Protein AF-A0A7X8I963-F1 (afdb_monomer)

Structure (mmCIF, N/CA/C/O backbone):
data_AF-A0A7X8I963-F1
#
_entry.id   AF-A0A7X8I963-F1
#
loop_
_atom_site.group_PDB
_atom_site.id
_atom_site.type_symbol
_atom_site.label_atom_id
_atom_site.label_alt_id
_atom_site.label_comp_id
_atom_site.label_asym_id
_atom_site.label_entity_id
_atom_site.label_seq_id
_atom_site.pdbx_PDB_ins_code
_atom_site.Cartn_x
_atom_site.Cartn_y
_atom_site.Cartn_z
_atom_site.occupancy
_atom_site.B_iso_or_equiv
_atom_site.auth_seq_id
_atom_site.auth_comp_id
_atom_site.auth_asym_id
_atom_site.auth_atom_id
_atom_site.pdbx_PDB_model_num
ATOM 1 N N . MET A 1 1 ? 6.233 -13.463 -32.229 1.00 33.44 1 MET A N 1
ATOM 2 C CA . MET A 1 1 ? 4.917 -12.850 -31.944 1.00 33.44 1 MET A CA 1
ATOM 3 C C . MET A 1 1 ? 4.104 -13.832 -31.124 1.00 33.44 1 MET A C 1
ATOM 5 O O . MET A 1 1 ? 3.787 -14.900 -31.629 1.00 33.44 1 MET A O 1
ATOM 9 N N . MET A 1 2 ? 3.826 -13.522 -29.860 1.00 34.06 2 MET A N 1
ATOM 10 C CA . MET A 1 2 ? 2.987 -14.364 -29.008 1.00 34.06 2 MET A CA 1
ATOM 11 C C . MET A 1 2 ? 1.634 -13.663 -28.871 1.00 34.06 2 MET A C 1
ATOM 13 O O . MET A 1 2 ? 1.471 -12.757 -28.060 1.00 34.06 2 MET A O 1
ATOM 17 N N . ASN A 1 3 ? 0.691 -14.026 -29.743 1.00 39.16 3 ASN A N 1
ATOM 18 C CA . ASN A 1 3 ? -0.674 -13.511 -29.700 1.00 39.16 3 ASN A CA 1
ATOM 19 C C . ASN A 1 3 ? -1.404 -14.153 -28.519 1.00 39.16 3 ASN A C 1
ATOM 21 O O . ASN A 1 3 ? -1.820 -15.308 -28.588 1.00 39.16 3 ASN A O 1
ATOM 25 N N . LEU A 1 4 ? -1.561 -13.402 -27.431 1.00 39.47 4 LEU A N 1
ATOM 26 C CA . LEU A 1 4 ? -2.497 -13.760 -26.371 1.00 39.47 4 LEU A CA 1
ATOM 27 C C . LEU A 1 4 ? -3.892 -13.215 -26.731 1.00 39.47 4 LEU A C 1
ATOM 29 O O . LEU A 1 4 ? -4.013 -12.041 -27.082 1.00 39.47 4 LEU A O 1
ATOM 33 N N . PRO A 1 5 ? -4.951 -14.043 -26.671 1.00 42.84 5 PRO A N 1
ATOM 34 C CA . PRO A 1 5 ? -6.282 -13.670 -27.132 1.00 42.84 5 PRO A CA 1
ATOM 35 C C . PRO A 1 5 ? -6.957 -12.737 -26.117 1.00 42.84 5 PRO A C 1
ATOM 37 O O . PRO A 1 5 ? -7.448 -13.175 -25.073 1.00 42.84 5 PRO A O 1
ATOM 40 N N . TRP A 1 6 ? -7.007 -11.442 -26.429 1.00 42.34 6 TRP A N 1
ATOM 41 C CA . TRP A 1 6 ? -7.669 -10.411 -25.621 1.00 42.34 6 TRP A CA 1
ATOM 42 C C . TRP A 1 6 ? -9.187 -10.385 -25.851 1.00 42.34 6 TRP A C 1
ATOM 44 O O . TRP A 1 6 ? -9.751 -9.393 -26.297 1.00 42.34 6 TRP A O 1
ATOM 54 N N . ASN A 1 7 ? -9.868 -11.482 -25.514 1.00 43.78 7 ASN A N 1
ATOM 55 C CA . ASN A 1 7 ? -11.315 -11.463 -25.277 1.00 43.78 7 ASN A CA 1
ATOM 56 C C . ASN A 1 7 ? -11.690 -12.318 -24.059 1.00 43.78 7 ASN A C 1
ATOM 58 O O . ASN A 1 7 ? -12.454 -13.280 -24.138 1.00 43.78 7 ASN A O 1
ATOM 62 N N . LYS A 1 8 ? -11.107 -11.994 -22.904 1.00 43.16 8 LYS A N 1
ATOM 63 C CA . LYS A 1 8 ? -11.561 -12.512 -21.612 1.00 43.16 8 LYS A CA 1
ATOM 64 C C . LYS A 1 8 ? -11.789 -11.318 -20.694 1.00 43.16 8 LYS A C 1
ATOM 66 O O . LYS A 1 8 ? -10.885 -10.504 -20.529 1.00 43.16 8 LYS A O 1
ATOM 71 N N . LYS A 1 9 ? -13.010 -11.221 -20.146 1.00 47.44 9 LYS A N 1
ATOM 72 C CA . LYS A 1 9 ? -13.413 -10.302 -19.063 1.00 47.44 9 LYS A CA 1
ATOM 73 C C . LYS A 1 9 ? -12.225 -10.043 -18.137 1.00 47.44 9 LYS A C 1
ATOM 75 O O . LYS A 1 9 ? -11.584 -11.026 -17.758 1.00 47.44 9 LYS A O 1
ATOM 80 N N . GLU A 1 10 ? -11.969 -8.775 -17.786 1.00 43.50 10 GLU A N 1
ATOM 81 C CA . GLU A 1 10 ? -10.896 -8.386 -16.858 1.00 43.50 10 GLU A CA 1
ATOM 82 C C . GLU A 1 10 ? -10.760 -9.448 -15.764 1.00 43.50 10 GLU A C 1
ATOM 84 O O . GLU A 1 10 ? -11.763 -9.746 -15.096 1.00 43.50 10 GLU A O 1
ATOM 89 N N . PRO A 1 11 ? -9.583 -10.080 -15.600 1.00 48.53 11 PRO A N 1
ATOM 90 C CA . PRO A 1 11 ? -9.421 -11.084 -14.572 1.00 48.53 11 PRO A CA 1
ATOM 91 C C . PRO A 1 11 ? -9.719 -10.396 -13.244 1.00 48.53 11 PRO A C 1
ATOM 93 O O . PRO A 1 11 ? -8.949 -9.561 -12.770 1.00 48.53 11 PRO A O 1
ATOM 96 N N . LYS A 1 12 ? -10.883 -10.703 -12.655 1.00 51.69 12 LYS A N 1
ATOM 97 C CA . LYS A 1 12 ? -11.233 -10.238 -11.316 1.00 51.69 12 LYS A CA 1
ATOM 98 C C . LYS A 1 12 ? -10.138 -10.771 -10.410 1.00 51.69 12 LYS A C 1
ATOM 100 O O . LYS A 1 12 ? -10.163 -11.953 -10.078 1.00 51.69 12 LYS A O 1
ATOM 105 N N . LEU A 1 13 ? -9.185 -9.913 -10.035 1.00 56.62 13 LEU A N 1
ATOM 106 C CA . LEU A 1 13 ? -8.159 -10.226 -9.046 1.00 56.62 13 LEU A CA 1
ATOM 107 C C . LEU A 1 13 ? -8.902 -10.804 -7.839 1.00 56.62 13 LEU A C 1
ATOM 109 O O . LEU A 1 13 ? -9.675 -10.092 -7.192 1.00 56.62 13 LEU A O 1
ATOM 113 N N . LYS A 1 14 ? -8.836 -12.115 -7.613 1.00 60.97 14 LYS A N 1
ATOM 114 C CA . LYS A 1 14 ? -9.657 -12.725 -6.567 1.00 60.97 14 LYS A CA 1
ATOM 115 C C . LYS A 1 14 ? -9.075 -12.259 -5.244 1.00 60.97 14 LYS A C 1
ATOM 117 O O . LYS A 1 14 ? -7.923 -12.556 -4.949 1.00 60.97 14 LYS A O 1
ATOM 122 N N . LEU A 1 15 ? -9.857 -11.504 -4.468 1.00 56.59 15 LEU A N 1
ATOM 123 C CA . LEU A 1 15 ? -9.431 -11.003 -3.155 1.00 56.59 15 LEU A CA 1
ATOM 124 C C . LEU A 1 15 ? -8.971 -12.173 -2.258 1.00 56.59 15 LEU A C 1
ATOM 126 O O . LEU A 1 15 ? -8.061 -12.029 -1.459 1.00 56.59 15 LEU A O 1
ATOM 130 N N . GLU A 1 16 ? -9.545 -13.357 -2.478 1.00 57.62 16 GLU A N 1
ATOM 131 C CA . GLU A 1 16 ? -9.191 -14.637 -1.854 1.00 57.62 16 GLU A CA 1
ATOM 132 C C . GLU A 1 16 ? -7.741 -15.085 -2.093 1.00 57.62 16 GLU A C 1
ATOM 134 O O . GLU A 1 16 ? -7.147 -15.699 -1.212 1.00 57.62 16 GLU A O 1
ATOM 139 N N . LEU A 1 17 ? -7.150 -14.778 -3.254 1.00 56.69 17 LEU A N 1
ATOM 140 C CA . LEU A 1 17 ? -5.741 -15.094 -3.522 1.00 56.69 17 LEU A CA 1
ATOM 141 C C . LEU A 1 17 ? -4.817 -14.182 -2.709 1.00 56.69 17 LEU A C 1
ATOM 143 O O . LEU A 1 17 ? -3.772 -14.626 -2.247 1.00 56.69 17 LEU A O 1
ATOM 147 N N . LEU A 1 18 ? -5.253 -12.941 -2.474 1.00 55.56 18 LEU A N 1
ATOM 148 C CA . LEU A 1 18 ? -4.535 -11.959 -1.665 1.00 55.56 18 LEU A CA 1
ATOM 149 C C . LEU A 1 18 ? -4.613 -12.276 -0.166 1.00 55.56 18 LEU A C 1
ATOM 151 O O . LEU A 1 18 ? -3.679 -11.956 0.555 1.00 55.56 18 LEU A O 1
ATOM 155 N N . LYS A 1 19 ? -5.677 -12.950 0.299 1.00 54.41 19 LYS A N 1
ATOM 156 C CA . LYS A 1 19 ? -5.812 -13.402 1.698 1.00 54.41 19 LYS A CA 1
ATOM 157 C C . LYS A 1 19 ? -4.821 -14.504 2.090 1.00 54.41 19 LYS A C 1
ATOM 159 O O . LYS A 1 19 ? -4.555 -14.682 3.271 1.00 54.41 19 LYS A O 1
ATOM 164 N N . LYS A 1 20 ? -4.308 -15.272 1.119 1.00 54.75 20 LYS A N 1
ATOM 165 C CA . LYS A 1 20 ? -3.312 -16.334 1.364 1.00 54.75 20 LYS A CA 1
ATOM 166 C C . LYS A 1 20 ? -1.885 -15.797 1.449 1.00 54.75 20 LYS A C 1
ATOM 168 O O . LYS A 1 20 ? -1.044 -16.397 2.107 1.00 54.75 20 LYS A O 1
ATOM 173 N N . SER A 1 21 ? -1.614 -14.681 0.782 1.00 58.38 21 SER A N 1
ATOM 174 C CA . SER A 1 21 ? -0.387 -13.914 0.963 1.00 58.38 21 SER A CA 1
ATOM 175 C C . SER A 1 21 ? -0.514 -13.080 2.234 1.00 58.38 21 SER A C 1
ATOM 177 O O . SER A 1 21 ? -1.524 -12.414 2.430 1.00 58.38 21 SER A O 1
ATOM 179 N N . ASN A 1 22 ? 0.491 -13.106 3.101 1.00 69.38 22 ASN A N 1
ATOM 180 C CA . ASN A 1 22 ? 0.536 -12.292 4.314 1.00 69.38 22 ASN A CA 1
ATOM 181 C C . ASN A 1 22 ? 0.772 -10.811 3.942 1.00 69.38 22 ASN A C 1
ATOM 183 O O . ASN A 1 22 ? 1.873 -10.288 4.091 1.00 69.38 22 ASN A O 1
ATOM 187 N N . VAL A 1 23 ? -0.228 -10.178 3.322 1.00 80.94 23 VAL A N 1
ATOM 188 C CA . VAL A 1 23 ? -0.120 -8.829 2.757 1.00 80.94 23 VAL A CA 1
ATOM 189 C C . VAL A 1 23 ? -0.028 -7.816 3.900 1.00 80.94 23 VAL A C 1
ATOM 191 O O . VAL A 1 23 ? -0.919 -7.796 4.756 1.00 80.94 23 VAL A O 1
ATOM 194 N N . PRO A 1 24 ? 0.991 -6.937 3.909 1.00 89.88 24 PRO A N 1
ATOM 195 C CA . PRO A 1 24 ? 1.090 -5.886 4.909 1.00 89.88 24 PRO A CA 1
ATOM 196 C C . PRO A 1 24 ? -0.050 -4.867 4.769 1.00 89.88 24 PRO A C 1
ATOM 198 O O . PRO A 1 24 ? -0.701 -4.729 3.730 1.00 89.88 24 PRO A O 1
ATOM 201 N N . ILE A 1 25 ? -0.291 -4.100 5.829 1.00 93.75 25 ILE A N 1
ATOM 202 C CA . ILE A 1 25 ? -1.164 -2.928 5.743 1.00 93.75 25 ILE A CA 1
ATOM 203 C C . ILE A 1 25 ? -0.435 -1.884 4.895 1.00 93.75 25 ILE A C 1
ATOM 205 O O . ILE A 1 25 ? 0.559 -1.318 5.341 1.00 93.75 25 ILE A O 1
ATOM 209 N N . LEU A 1 26 ? -0.924 -1.628 3.681 1.00 94.94 26 LEU A N 1
ATOM 210 C CA . LEU A 1 26 ? -0.169 -0.903 2.651 1.00 94.94 26 LEU A CA 1
ATOM 211 C C . LEU A 1 26 ? 0.210 0.518 3.061 1.00 94.94 26 LEU A C 1
ATOM 213 O O . LEU A 1 26 ? 1.301 0.979 2.760 1.00 94.94 26 LEU A O 1
ATOM 217 N N . ILE A 1 27 ? -0.654 1.204 3.809 1.00 95.44 27 ILE A N 1
ATOM 218 C CA . ILE A 1 27 ? -0.373 2.575 4.260 1.00 95.44 27 ILE A CA 1
ATOM 219 C C . ILE A 1 27 ? 0.707 2.647 5.349 1.00 95.44 27 ILE A C 1
ATOM 221 O O . ILE A 1 27 ? 1.153 3.741 5.685 1.00 95.44 27 ILE A O 1
ATOM 225 N N . LEU A 1 28 ? 1.122 1.502 5.898 1.00 95.31 28 LEU A N 1
ATOM 226 C CA . LEU A 1 28 ? 2.248 1.374 6.825 1.00 95.31 28 LEU A CA 1
ATOM 227 C C . LEU A 1 28 ? 3.509 0.826 6.131 1.00 95.31 28 LEU A C 1
ATOM 229 O O . LEU A 1 28 ? 4.537 0.671 6.783 1.00 95.31 28 LEU A O 1
ATOM 233 N N . ASP A 1 29 ? 3.434 0.510 4.836 1.00 94.31 29 ASP A N 1
ATOM 234 C CA . ASP A 1 29 ? 4.531 -0.066 4.063 1.00 94.31 29 ASP A CA 1
ATOM 235 C C . ASP A 1 29 ? 5.306 1.027 3.310 1.00 94.31 29 ASP A C 1
ATOM 237 O O . ASP A 1 29 ? 4.785 1.698 2.416 1.00 94.31 29 ASP A O 1
ATOM 241 N N . ASN A 1 30 ? 6.586 1.184 3.649 1.00 92.50 30 ASN A N 1
ATOM 242 C CA . ASN A 1 30 ? 7.477 2.156 3.013 1.00 92.50 30 ASN A CA 1
ATOM 243 C C . ASN A 1 30 ? 7.682 1.874 1.518 1.00 92.50 30 ASN A C 1
ATOM 245 O O . ASN A 1 30 ? 7.814 2.810 0.730 1.00 92.50 30 ASN A O 1
ATOM 249 N N . VAL A 1 31 ? 7.698 0.601 1.109 1.00 92.06 31 VAL A N 1
ATOM 250 C CA . VAL A 1 31 ? 7.869 0.233 -0.304 1.00 92.06 31 VAL A CA 1
ATOM 251 C C . VAL A 1 31 ? 6.657 0.690 -1.105 1.00 92.06 31 VAL A C 1
ATOM 253 O O . VAL A 1 31 ? 6.810 1.249 -2.191 1.00 92.06 31 VAL A O 1
ATOM 256 N N . TRP A 1 32 ? 5.456 0.521 -0.549 1.00 95.12 32 TRP A N 1
ATOM 257 C CA . TRP A 1 32 ? 4.230 1.005 -1.174 1.00 95.12 32 TRP A CA 1
ATOM 258 C C . TRP A 1 32 ? 4.256 2.527 -1.368 1.00 95.12 32 TRP A C 1
ATOM 260 O O . TRP A 1 32 ? 3.956 2.999 -2.463 1.00 95.12 32 TRP A O 1
ATOM 270 N N . HIS A 1 33 ? 4.689 3.293 -0.362 1.00 94.44 33 HIS A N 1
ATOM 271 C CA . HIS A 1 33 ? 4.805 4.756 -0.474 1.00 94.44 33 HIS A CA 1
ATOM 272 C C . HIS A 1 33 ? 5.840 5.208 -1.511 1.00 94.44 33 HIS A C 1
ATOM 274 O O . HIS A 1 33 ? 5.614 6.205 -2.191 1.00 94.44 33 HIS A O 1
ATOM 280 N N . ASN A 1 34 ? 6.936 4.463 -1.686 1.00 93.81 34 ASN A N 1
ATOM 281 C CA . ASN A 1 34 ? 7.927 4.757 -2.726 1.00 93.81 34 ASN A CA 1
ATOM 282 C C . ASN A 1 34 ? 7.378 4.526 -4.142 1.00 93.81 34 ASN A C 1
ATOM 284 O O . ASN A 1 34 ? 7.734 5.253 -5.067 1.00 93.81 34 ASN A O 1
ATOM 288 N N . ILE A 1 35 ? 6.519 3.518 -4.320 1.00 93.50 35 ILE A N 1
ATOM 289 C CA . ILE A 1 35 ? 5.870 3.229 -5.609 1.00 93.50 35 ILE A CA 1
ATOM 290 C C . ILE A 1 35 ? 4.741 4.230 -5.889 1.00 93.50 35 ILE A C 1
ATOM 292 O O . ILE A 1 35 ? 4.532 4.623 -7.035 1.00 93.50 35 ILE A O 1
ATOM 296 N N . PHE A 1 36 ? 4.029 4.657 -4.846 1.00 94.75 36 PHE A N 1
ATOM 297 C CA . PHE A 1 36 ? 2.904 5.584 -4.926 1.00 94.75 36 PHE A CA 1
ATOM 298 C C . PHE A 1 36 ? 3.212 6.909 -4.212 1.00 94.75 36 PHE A C 1
ATOM 300 O O . PHE A 1 36 ? 2.599 7.192 -3.179 1.00 94.75 36 PHE A O 1
ATOM 307 N N . PRO A 1 37 ? 4.110 7.759 -4.746 1.00 93.12 37 PRO A N 1
ATOM 308 C CA . PRO A 1 37 ? 4.257 9.129 -4.268 1.00 93.12 37 PRO A CA 1
ATOM 309 C C . PRO A 1 37 ? 2.978 9.948 -4.545 1.00 93.12 37 PRO A C 1
ATOM 311 O O . PRO A 1 37 ? 2.131 9.524 -5.341 1.00 93.12 37 PRO A O 1
ATOM 314 N N . PRO A 1 38 ? 2.787 11.110 -3.886 1.00 89.75 38 PRO A N 1
ATOM 315 C CA . PRO A 1 38 ? 1.533 11.872 -3.940 1.00 89.75 38 PRO A CA 1
ATOM 316 C C . PRO A 1 38 ? 1.014 12.182 -5.352 1.00 89.75 38 PRO A C 1
ATOM 318 O O . PRO A 1 38 ? -0.194 12.162 -5.573 1.00 89.75 38 PRO A O 1
ATOM 321 N N . ASP A 1 39 ? 1.912 12.421 -6.302 1.00 90.00 39 ASP A N 1
ATOM 322 C CA . ASP A 1 39 ? 1.635 12.723 -7.708 1.00 90.00 39 ASP A CA 1
ATOM 323 C C . ASP A 1 39 ? 1.186 11.501 -8.530 1.00 90.00 39 ASP A C 1
ATOM 325 O O . ASP A 1 39 ? 0.456 11.653 -9.509 1.00 90.00 39 ASP A O 1
ATOM 329 N N . LYS A 1 40 ? 1.551 10.281 -8.112 1.00 87.44 40 LYS A N 1
ATOM 330 C CA . LYS A 1 40 ? 1.164 9.027 -8.786 1.00 87.44 40 LYS A CA 1
ATOM 331 C C . LYS A 1 40 ? -0.107 8.389 -8.223 1.00 87.44 40 LYS A C 1
ATOM 333 O O . LYS A 1 40 ? -0.633 7.429 -8.794 1.00 87.44 40 LYS A O 1
ATOM 338 N N . LYS A 1 41 ? -0.628 8.884 -7.098 1.00 93.12 41 LYS A N 1
ATOM 339 C CA . LYS A 1 41 ? -1.838 8.326 -6.483 1.00 93.12 41 LYS A CA 1
ATOM 340 C C . LYS A 1 41 ? -3.080 8.718 -7.276 1.00 93.12 41 LYS A C 1
ATOM 342 O O . LYS A 1 41 ? -3.433 9.886 -7.408 1.00 93.12 41 LYS A O 1
ATOM 347 N N . THR A 1 42 ? -3.819 7.715 -7.744 1.00 95.06 42 THR A N 1
ATOM 348 C CA . THR A 1 42 ? -5.143 7.948 -8.331 1.00 95.06 42 THR A CA 1
ATOM 349 C C . THR A 1 42 ? -6.127 8.431 -7.265 1.00 95.06 42 THR A C 1
ATOM 351 O O . THR A 1 42 ? -5.982 8.137 -6.075 1.00 95.06 42 THR A O 1
ATOM 354 N N . ARG A 1 43 ? -7.203 9.105 -7.688 1.00 96.19 43 ARG A N 1
ATOM 355 C CA . ARG A 1 43 ? -8.286 9.521 -6.780 1.00 96.19 43 ARG A CA 1
ATOM 356 C C . ARG A 1 43 ? -8.830 8.352 -5.949 1.00 96.19 43 ARG A C 1
ATOM 358 O O . ARG A 1 43 ? -9.109 8.518 -4.766 1.00 96.19 43 ARG A O 1
ATOM 365 N N . THR A 1 44 ? -8.958 7.170 -6.551 1.00 96.06 44 THR A N 1
ATOM 366 C CA . THR A 1 44 ? -9.419 5.957 -5.862 1.00 96.06 44 THR A CA 1
ATOM 367 C C . THR A 1 44 ? -8.433 5.508 -4.784 1.00 96.06 44 THR A C 1
ATOM 369 O O . THR A 1 44 ? -8.860 5.184 -3.676 1.00 96.06 44 THR A O 1
ATOM 372 N N . ILE A 1 45 ? -7.127 5.531 -5.079 1.00 96.69 45 ILE A N 1
ATOM 373 C CA . ILE A 1 45 ? -6.072 5.209 -4.108 1.00 96.69 45 ILE A CA 1
ATOM 374 C C . ILE A 1 45 ? -6.121 6.180 -2.925 1.00 96.69 45 ILE A C 1
ATOM 376 O O . ILE A 1 45 ? -6.167 5.719 -1.790 1.00 96.69 45 ILE A O 1
ATOM 380 N N . LEU A 1 46 ? -6.221 7.490 -3.174 1.00 97.38 46 LEU A N 1
ATOM 381 C CA . LEU A 1 46 ? -6.307 8.508 -2.116 1.00 97.38 46 LEU A CA 1
ATOM 382 C C . LEU A 1 46 ? -7.517 8.297 -1.192 1.00 97.38 46 LEU A C 1
ATOM 384 O O . LEU A 1 46 ? -7.399 8.387 0.030 1.00 97.38 46 LEU A O 1
ATOM 388 N N . ILE A 1 47 ? -8.686 7.980 -1.758 1.00 97.94 47 ILE A N 1
ATOM 389 C CA . ILE A 1 47 ? -9.904 7.710 -0.976 1.00 97.94 47 ILE A CA 1
ATOM 390 C C . ILE A 1 47 ? -9.731 6.457 -0.107 1.00 97.94 47 ILE A C 1
ATOM 392 O O . ILE A 1 47 ? -10.103 6.458 1.068 1.00 97.94 47 ILE A O 1
ATOM 396 N N . LEU A 1 48 ? -9.185 5.380 -0.677 1.00 97.81 48 LEU A N 1
ATOM 397 C CA . LEU A 1 48 ? -8.982 4.115 0.032 1.00 97.81 48 LEU A CA 1
ATOM 398 C C . LEU A 1 48 ? -7.910 4.236 1.120 1.00 97.81 48 LEU A C 1
ATOM 400 O O . LEU A 1 48 ? -8.118 3.732 2.221 1.00 97.81 48 LEU A O 1
ATOM 404 N N . GLU A 1 49 ? -6.818 4.948 0.846 1.00 97.44 49 GLU A N 1
ATOM 405 C CA . GLU A 1 49 ? -5.780 5.297 1.817 1.00 97.44 49 GLU A CA 1
ATOM 406 C C . GLU A 1 49 ? -6.358 6.101 2.986 1.00 97.44 49 GLU A C 1
ATOM 408 O O . GLU A 1 49 ? -6.167 5.728 4.145 1.00 97.44 49 GLU A O 1
ATOM 413 N N . GLY A 1 50 ? -7.130 7.155 2.700 1.00 97.88 50 GLY A N 1
ATOM 414 C CA . GLY A 1 50 ? -7.780 7.966 3.729 1.00 97.88 50 GLY A CA 1
ATOM 415 C C . GLY A 1 50 ? -8.742 7.146 4.589 1.00 97.88 50 GLY A C 1
ATOM 416 O O . GLY A 1 50 ? -8.700 7.215 5.818 1.00 97.88 50 GLY A O 1
ATOM 417 N N . LYS A 1 51 ? -9.565 6.298 3.959 1.00 98.25 51 LYS A N 1
ATOM 418 C CA . LYS A 1 51 ? -10.474 5.394 4.675 1.00 98.25 51 LYS A CA 1
ATOM 419 C C . LYS A 1 51 ? -9.712 4.414 5.570 1.00 98.25 51 LYS A C 1
ATOM 421 O O . LYS A 1 51 ? -10.098 4.223 6.722 1.00 98.25 51 LYS A O 1
ATOM 426 N N . LEU A 1 52 ? -8.640 3.811 5.058 1.00 97.88 52 LEU A N 1
ATOM 427 C CA . LEU A 1 52 ? -7.811 2.874 5.814 1.00 97.88 52 LEU A CA 1
ATOM 428 C C . LEU A 1 52 ? -7.128 3.572 7.000 1.00 97.88 52 LEU A C 1
ATOM 430 O O . LEU A 1 52 ? -7.139 3.038 8.106 1.00 97.88 52 LEU A O 1
ATOM 434 N N . SER A 1 53 ? -6.632 4.798 6.805 1.00 98.12 53 SER A N 1
ATOM 435 C CA . SER A 1 53 ? -6.062 5.627 7.873 1.00 98.12 53 SER A CA 1
ATOM 436 C C . SER A 1 53 ? -7.079 5.910 8.981 1.00 98.12 53 SER A C 1
ATOM 438 O O . SER A 1 53 ? -6.776 5.728 10.161 1.00 98.12 53 SER A O 1
ATOM 440 N N . THR A 1 54 ? -8.310 6.289 8.622 1.00 98.50 54 THR A N 1
ATOM 441 C CA . THR A 1 54 ? -9.387 6.521 9.596 1.00 98.50 54 THR A CA 1
ATOM 442 C C . THR A 1 54 ? -9.728 5.259 10.385 1.00 98.50 54 THR A C 1
ATOM 444 O O . THR A 1 54 ? -9.893 5.337 11.600 1.00 98.50 54 THR A O 1
ATOM 447 N N . LEU A 1 55 ? -9.783 4.093 9.733 1.00 98.44 55 LEU A N 1
ATOM 448 C CA . LEU A 1 55 ? -10.049 2.822 10.414 1.00 98.44 55 LEU A CA 1
ATOM 449 C C . LEU A 1 55 ? -8.940 2.457 11.412 1.00 98.44 55 LEU A C 1
ATOM 451 O O . LEU A 1 55 ? -9.248 2.080 12.542 1.00 98.44 55 LEU A O 1
ATOM 455 N N . LEU A 1 56 ? -7.664 2.623 11.046 1.00 97.94 56 LEU A N 1
ATOM 456 C CA . LEU A 1 56 ? -6.545 2.379 11.967 1.00 97.94 56 LEU A CA 1
ATOM 457 C C . LEU A 1 56 ? -6.568 3.337 13.162 1.00 97.94 56 LEU A C 1
ATOM 459 O O . LEU A 1 56 ? -6.405 2.907 14.305 1.00 97.94 56 LEU A O 1
ATOM 463 N N . LYS A 1 57 ? -6.824 4.629 12.918 1.00 98.19 57 LYS A N 1
ATOM 464 C CA . LYS A 1 57 ? -6.975 5.628 13.988 1.00 98.19 57 LYS A CA 1
ATOM 465 C C . LYS A 1 57 ? -8.120 5.260 14.926 1.00 98.19 57 LYS A C 1
ATOM 467 O O . LYS A 1 57 ? -7.948 5.294 16.142 1.00 98.19 57 LYS A O 1
ATOM 472 N N . GLN A 1 58 ? -9.261 4.857 14.369 1.00 98.19 58 GLN A N 1
ATOM 473 C CA . GLN A 1 58 ? -10.413 4.426 15.151 1.00 98.19 58 GLN A CA 1
ATOM 474 C C . GLN A 1 58 ? -10.089 3.178 15.985 1.00 98.19 58 GLN A C 1
ATOM 476 O O . GLN A 1 58 ? -10.431 3.144 17.163 1.00 98.19 58 GLN A O 1
ATOM 481 N N . GLN A 1 59 ? -9.403 2.177 15.424 1.00 98.06 59 GLN A N 1
ATOM 482 C CA . GLN A 1 59 ? -8.990 0.984 16.170 1.00 98.06 59 GLN A CA 1
ATOM 483 C C . GLN A 1 59 ? -8.076 1.349 17.349 1.00 98.06 59 GLN A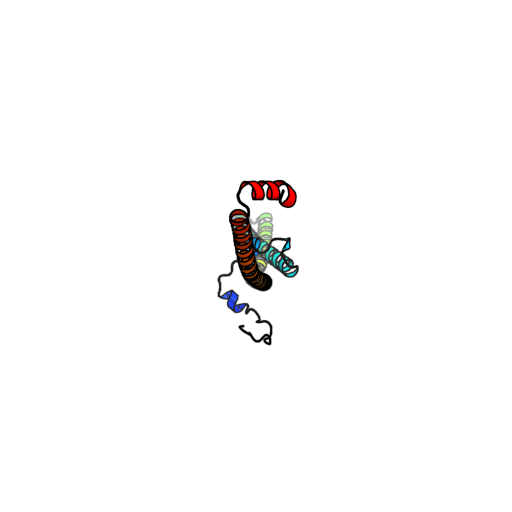 C 1
ATOM 485 O O . GLN A 1 59 ? -8.297 0.886 18.468 1.00 98.06 59 GLN A O 1
ATOM 490 N N . GLY A 1 60 ? -7.091 2.226 17.122 1.00 97.69 60 GLY A N 1
ATOM 491 C CA . GLY A 1 60 ? -6.209 2.728 18.177 1.00 97.69 60 GLY A CA 1
ATOM 492 C C . GLY A 1 60 ? -6.974 3.464 19.282 1.00 97.69 60 GLY A C 1
ATOM 493 O O . GLY A 1 60 ? -6.764 3.200 20.466 1.00 97.69 60 GLY A O 1
ATOM 494 N N . GLN A 1 61 ? -7.914 4.333 18.906 1.00 98.06 61 GLN A N 1
ATOM 495 C CA . GLN A 1 61 ? -8.752 5.056 19.861 1.00 98.06 61 GLN A CA 1
ATOM 496 C C . GLN A 1 61 ? -9.639 4.111 20.683 1.00 98.06 61 GLN A C 1
ATOM 498 O O . GLN A 1 61 ? -9.738 4.272 21.895 1.00 98.06 61 GLN A O 1
ATOM 503 N N . LEU A 1 62 ? -10.255 3.109 20.053 1.00 98.31 62 LEU A N 1
ATOM 504 C CA . LEU A 1 62 ? -11.095 2.124 20.739 1.00 98.31 62 LEU A CA 1
ATOM 505 C C . LEU A 1 62 ? -10.301 1.306 21.763 1.00 98.31 62 LEU A C 1
ATOM 507 O O . LEU A 1 62 ? -10.781 1.115 22.877 1.00 98.31 62 LEU A O 1
ATOM 511 N N . ASN A 1 63 ? -9.079 0.888 21.424 1.00 97.81 63 ASN A N 1
ATOM 512 C CA . ASN A 1 63 ? -8.197 0.177 22.354 1.00 97.81 63 ASN A CA 1
ATOM 513 C C . ASN A 1 63 ? -7.836 1.033 23.578 1.00 97.81 63 ASN A C 1
ATOM 515 O O . ASN A 1 63 ? -7.874 0.544 24.710 1.00 97.81 63 ASN A O 1
ATOM 519 N N . ASN A 1 64 ? -7.526 2.316 23.367 1.00 98.06 64 ASN A N 1
ATOM 520 C CA . ASN A 1 64 ? -7.244 3.246 24.463 1.00 98.06 64 ASN A CA 1
ATOM 521 C C . ASN A 1 64 ? -8.485 3.469 25.336 1.00 98.06 64 ASN A C 1
ATOM 523 O O . ASN A 1 64 ? -8.419 3.301 26.552 1.00 98.06 64 ASN A O 1
ATOM 527 N N . ASN A 1 65 ? -9.635 3.738 24.713 1.00 97.50 65 ASN A N 1
ATOM 528 C CA . ASN A 1 65 ? -10.897 3.926 25.421 1.00 97.50 65 ASN A CA 1
ATOM 529 C C . ASN A 1 65 ? -11.272 2.688 26.247 1.00 97.50 65 ASN A C 1
ATOM 531 O O . ASN A 1 65 ? -11.674 2.828 27.398 1.00 97.50 65 ASN A O 1
ATOM 535 N N . LEU A 1 66 ? -11.118 1.478 25.695 1.00 98.06 66 LEU A N 1
ATOM 536 C CA . LEU A 1 66 ? -11.386 0.231 26.416 1.00 98.06 66 LEU A CA 1
ATOM 537 C C . LEU A 1 66 ? -10.527 0.132 27.680 1.00 98.06 66 LEU A C 1
ATOM 539 O O . LEU A 1 66 ? -11.039 -0.135 28.767 1.00 98.06 66 LEU A O 1
ATOM 543 N N . LYS A 1 67 ? -9.223 0.394 27.547 1.00 98.06 67 LYS A N 1
ATOM 544 C CA . LYS A 1 67 ? -8.280 0.391 28.669 1.00 98.06 67 LYS A CA 1
ATOM 545 C C . LYS A 1 67 ? -8.680 1.403 29.746 1.00 98.06 67 LYS A C 1
ATOM 547 O O . LYS A 1 67 ? -8.631 1.074 30.933 1.00 98.06 67 LYS A O 1
ATOM 552 N N . ASP A 1 68 ? -9.086 2.603 29.350 1.00 97.88 68 ASP A N 1
ATOM 553 C CA . ASP A 1 68 ? -9.469 3.665 30.282 1.00 97.88 68 ASP A CA 1
ATOM 554 C C . ASP A 1 68 ? -10.804 3.369 30.978 1.00 97.88 68 ASP A C 1
ATOM 556 O O . ASP A 1 68 ? -10.906 3.529 32.197 1.00 97.88 68 ASP A O 1
ATOM 560 N N . TYR A 1 69 ? -11.795 2.834 30.259 1.00 97.69 69 TYR A N 1
ATOM 561 C CA . TYR A 1 69 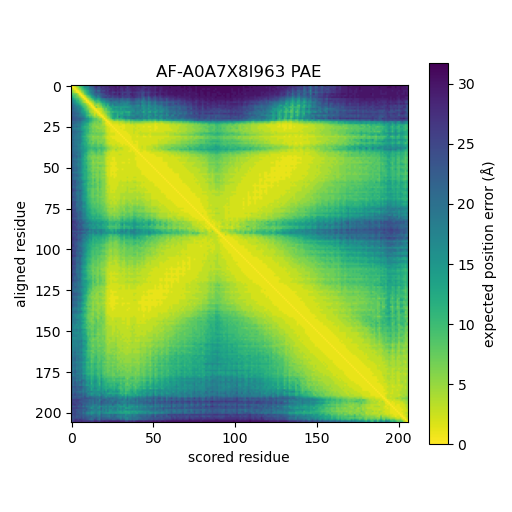? -13.062 2.404 30.853 1.00 97.69 69 TYR A CA 1
ATOM 562 C C . TYR A 1 69 ? -12.892 1.231 31.820 1.00 97.69 69 TYR A C 1
ATOM 564 O O . TYR A 1 69 ? -13.513 1.234 32.881 1.00 97.69 69 TYR A O 1
ATOM 572 N N . LEU A 1 70 ? -12.024 0.260 31.518 1.00 97.25 70 LEU A N 1
ATOM 573 C CA . LEU A 1 70 ? -11.722 -0.841 32.439 1.00 97.25 70 LEU A CA 1
ATOM 574 C C . LEU A 1 70 ? -11.073 -0.337 33.736 1.00 97.25 70 LEU A C 1
ATOM 576 O O . LEU A 1 70 ? -11.455 -0.768 34.826 1.00 97.25 70 LEU A O 1
ATOM 580 N N . LYS A 1 71 ? -10.139 0.618 33.640 1.00 97.62 71 LYS A N 1
ATOM 581 C CA . LYS A 1 71 ? -9.542 1.270 34.817 1.00 97.62 71 LYS A CA 1
ATOM 582 C C . LYS A 1 71 ? -10.576 2.050 35.623 1.00 97.62 71 LYS A C 1
ATOM 584 O O . LYS A 1 71 ? -10.601 1.941 36.847 1.00 97.62 71 LYS A O 1
ATOM 589 N N . LEU A 1 72 ? -11.430 2.823 34.950 1.00 96.31 72 LEU A N 1
ATOM 590 C CA . LEU A 1 72 ? -12.474 3.605 35.605 1.00 96.31 72 LEU A CA 1
ATOM 591 C C . LEU A 1 72 ? -13.488 2.698 36.309 1.00 96.31 72 LEU A C 1
ATOM 593 O O . LEU A 1 72 ? -13.822 2.949 37.464 1.00 96.31 72 LEU A O 1
ATOM 597 N N . LYS A 1 73 ? -13.916 1.610 35.655 1.00 95.69 73 LYS A N 1
ATOM 598 C CA . LYS A 1 73 ? -14.789 0.589 36.248 1.00 95.69 73 LYS A CA 1
ATOM 599 C C . LYS A 1 73 ? -14.182 0.023 37.526 1.00 95.69 73 LYS A C 1
ATOM 601 O O . LYS A 1 73 ? -14.875 -0.047 38.535 1.00 95.69 73 LYS A O 1
ATOM 606 N N . LYS A 1 74 ? -12.896 -0.345 37.489 1.00 96.31 74 LYS A N 1
ATOM 607 C CA . LYS A 1 74 ? -12.184 -0.854 38.664 1.00 96.31 74 LYS A CA 1
ATOM 608 C C . LYS A 1 74 ? -12.195 0.168 39.803 1.00 96.31 74 LYS A C 1
ATOM 610 O O . LYS A 1 74 ? -12.636 -0.169 40.889 1.00 96.31 74 LYS A O 1
ATOM 615 N N . LYS A 1 75 ? -11.839 1.428 39.526 1.00 95.50 75 LYS A N 1
ATOM 616 C CA . LYS A 1 75 ? -11.858 2.507 40.528 1.00 95.50 75 LYS A CA 1
ATOM 617 C C . LYS A 1 75 ? -13.237 2.692 41.175 1.00 95.50 75 LYS A C 1
ATOM 619 O O . LYS A 1 75 ? -13.322 2.882 42.381 1.00 95.50 75 LYS A O 1
ATOM 624 N N . MET A 1 76 ? -14.312 2.646 40.386 1.00 93.00 76 MET A N 1
ATOM 625 C CA . MET A 1 76 ? -15.678 2.750 40.918 1.00 93.00 76 MET A CA 1
ATOM 626 C C . MET A 1 76 ? -16.049 1.535 41.779 1.00 93.00 76 MET A C 1
ATOM 628 O O . MET A 1 76 ? -16.763 1.686 42.765 1.00 93.00 76 MET A O 1
ATOM 632 N N . MET A 1 77 ? -15.572 0.340 41.417 1.00 93.31 77 MET A N 1
ATOM 633 C CA . MET A 1 77 ? -15.825 -0.889 42.170 1.00 93.31 77 MET A CA 1
ATOM 634 C C . MET A 1 77 ? -15.062 -0.907 43.498 1.00 93.31 77 MET A C 1
ATOM 636 O O . MET A 1 77 ? -15.655 -1.224 44.523 1.00 93.31 77 MET A O 1
ATOM 640 N N . ASP A 1 78 ? -13.798 -0.483 43.488 1.00 94.50 78 ASP A N 1
ATOM 641 C CA . ASP A 1 78 ? -12.985 -0.317 44.695 1.00 94.50 78 ASP A CA 1
ATOM 642 C C . ASP A 1 78 ? -13.647 0.699 45.651 1.00 94.50 78 ASP A C 1
ATOM 644 O O . ASP A 1 78 ? -13.833 0.407 46.828 1.00 94.50 78 ASP A O 1
ATOM 648 N N . GLY A 1 79 ? -14.146 1.829 45.130 1.00 92.56 79 GLY A N 1
ATOM 649 C CA . GLY A 1 79 ? -14.882 2.812 45.935 1.00 92.56 79 GLY A CA 1
ATOM 650 C C . GLY A 1 79 ? -16.187 2.276 46.545 1.00 92.56 79 GLY A C 1
ATOM 651 O O . GLY A 1 79 ? -16.553 2.656 47.650 1.00 92.56 79 GLY A O 1
ATOM 652 N N . ILE A 1 80 ? -16.896 1.361 45.873 1.00 91.88 80 ILE A N 1
ATOM 653 C CA . ILE A 1 80 ? -18.067 0.685 46.466 1.00 91.88 80 ILE A CA 1
ATOM 654 C C . ILE A 1 80 ? -17.646 -0.193 47.652 1.00 91.88 80 ILE A C 1
ATOM 656 O O . ILE A 1 80 ? -18.332 -0.203 48.675 1.00 91.88 80 ILE A O 1
ATOM 660 N N . LEU A 1 81 ? -16.533 -0.921 47.524 1.00 91.88 81 LEU A N 1
ATOM 661 C CA . LEU A 1 81 ? -16.010 -1.770 48.598 1.00 91.88 81 LEU A CA 1
ATOM 662 C C . LEU A 1 81 ? -15.610 -0.931 49.819 1.00 91.88 81 LEU A C 1
ATOM 664 O O . LEU A 1 81 ? -15.971 -1.286 50.938 1.00 91.88 81 LEU A O 1
ATOM 668 N N . GLU A 1 82 ? -14.955 0.212 49.605 1.00 92.06 82 GLU A N 1
ATOM 669 C CA . GLU A 1 82 ? -14.579 1.152 50.672 1.00 92.06 82 GLU A CA 1
ATOM 670 C C . GLU A 1 82 ? -15.801 1.742 51.398 1.00 92.06 82 GLU A C 1
ATOM 672 O O . GLU A 1 82 ? -15.803 1.859 52.622 1.00 92.06 82 GLU A O 1
ATOM 677 N N . LEU A 1 83 ? -16.875 2.056 50.664 1.00 90.44 83 LEU A N 1
ATOM 678 C CA . LEU A 1 83 ? -18.109 2.615 51.230 1.00 90.44 83 LEU A CA 1
ATOM 679 C C . LEU A 1 83 ? -18.987 1.571 51.943 1.00 90.44 83 LEU A C 1
ATOM 681 O O . LEU A 1 83 ? -19.906 1.948 52.666 1.00 90.44 83 LEU A O 1
ATOM 685 N N . THR A 1 84 ? -18.728 0.270 51.771 1.00 87.62 84 THR A N 1
ATOM 686 C CA . THR A 1 84 ? -19.603 -0.808 52.273 1.00 87.62 84 THR A CA 1
ATOM 687 C C . THR A 1 84 ? -19.775 -0.742 53.796 1.00 87.62 84 THR A C 1
ATOM 689 O O . THR A 1 84 ? -20.901 -0.796 54.289 1.00 87.62 84 THR A O 1
ATOM 692 N N . THR A 1 85 ? -18.692 -0.549 54.554 1.00 86.06 85 THR A N 1
ATOM 693 C CA . THR A 1 85 ? -18.757 -0.436 56.023 1.00 86.06 85 THR A CA 1
ATOM 694 C C . THR A 1 85 ? -19.536 0.806 56.468 1.00 86.06 85 THR A C 1
ATOM 696 O O . THR A 1 85 ? -20.383 0.723 57.352 1.00 86.06 85 THR A O 1
ATOM 699 N N . GLU A 1 86 ? -19.308 1.952 55.823 1.00 86.25 86 GLU A N 1
ATOM 700 C CA . GLU A 1 86 ? -20.008 3.206 56.138 1.00 86.25 86 GLU A CA 1
ATOM 701 C C . GLU A 1 86 ? -21.518 3.123 55.869 1.00 86.25 86 GLU A C 1
ATOM 703 O O . GLU A 1 86 ? -22.320 3.707 56.595 1.00 86.25 86 GLU A O 1
ATOM 708 N N . VAL A 1 87 ? -21.921 2.377 54.839 1.00 83.50 87 VAL A N 1
ATOM 709 C CA . VAL A 1 87 ? -23.331 2.222 54.463 1.00 83.50 87 VAL A CA 1
ATOM 710 C C . VAL A 1 87 ? -24.061 1.231 55.363 1.00 83.50 87 VAL A C 1
ATOM 712 O O . VAL A 1 87 ? -25.158 1.538 55.823 1.00 83.50 87 VAL A O 1
ATOM 715 N N . PHE A 1 88 ? -23.486 0.048 55.602 1.00 84.56 88 PHE A N 1
ATOM 716 C CA . PHE A 1 88 ? -24.192 -1.042 56.288 1.00 84.56 88 PHE A CA 1
ATOM 717 C C . PHE A 1 88 ? -23.968 -1.083 57.802 1.00 84.56 88 PHE A C 1
ATOM 719 O O . PHE A 1 88 ? -24.817 -1.620 58.507 1.00 84.56 88 PHE A O 1
ATOM 726 N N . THR A 1 89 ? -22.863 -0.525 58.305 1.00 86.75 89 THR A N 1
ATOM 727 C CA . THR A 1 89 ? -22.554 -0.508 59.746 1.00 86.75 89 THR A CA 1
ATOM 728 C C . THR A 1 89 ? -22.862 0.846 60.375 1.00 86.75 89 THR A C 1
ATOM 730 O O . THR A 1 89 ? -23.430 0.898 61.461 1.00 86.75 89 THR A O 1
ATOM 733 N N . ASN A 1 90 ? -22.506 1.941 59.695 1.00 85.38 90 ASN A N 1
ATOM 734 C CA . ASN A 1 90 ? -22.624 3.297 60.246 1.00 85.38 90 ASN A CA 1
ATOM 735 C C . ASN A 1 90 ? -23.900 4.036 59.796 1.00 85.38 90 ASN A C 1
ATOM 737 O O . ASN A 1 90 ? -24.081 5.196 60.161 1.00 85.38 90 ASN A O 1
ATOM 741 N N . GLU A 1 91 ? -24.750 3.400 58.976 1.00 86.31 91 GLU A N 1
ATOM 742 C CA . GLU A 1 91 ? -25.985 3.969 58.402 1.00 86.31 91 GLU A CA 1
ATOM 743 C C . GLU A 1 91 ? -25.787 5.367 57.771 1.00 86.31 91 GLU A C 1
ATOM 745 O O . GLU A 1 91 ? -26.654 6.244 57.812 1.00 86.31 91 GLU A O 1
ATOM 750 N N . ASN A 1 92 ? -24.617 5.602 57.164 1.00 91.25 92 ASN A N 1
ATOM 751 C CA . ASN A 1 92 ? -24.254 6.908 56.632 1.00 91.25 92 ASN A CA 1
ATOM 752 C C . ASN A 1 92 ? -24.958 7.183 55.292 1.00 91.25 92 ASN A C 1
ATOM 754 O O . ASN A 1 92 ? -24.560 6.707 54.225 1.00 91.25 92 ASN A O 1
ATOM 758 N N . GLU A 1 93 ? -25.981 8.037 55.331 1.00 89.69 93 GLU A N 1
ATOM 759 C CA . GLU A 1 93 ? -26.804 8.382 54.165 1.00 89.69 93 GLU A CA 1
ATOM 760 C C . GLU A 1 93 ? -26.008 9.042 53.017 1.00 89.69 93 GLU A C 1
ATOM 762 O O . GLU A 1 93 ? -26.363 8.906 51.843 1.00 89.69 93 GLU A O 1
ATOM 767 N N . ARG A 1 94 ? -24.902 9.743 53.312 1.00 90.50 94 ARG A N 1
ATOM 768 C CA . ARG A 1 94 ? -24.032 10.307 52.261 1.00 90.50 94 ARG A CA 1
ATOM 769 C C . ARG A 1 94 ? -23.254 9.206 51.546 1.00 90.50 94 ARG A C 1
ATOM 771 O O . ARG A 1 94 ? -23.228 9.200 50.316 1.00 90.50 94 ARG A O 1
ATOM 778 N N . ALA A 1 95 ? -22.691 8.265 52.306 1.00 88.12 95 ALA A N 1
ATOM 779 C CA . ALA A 1 95 ? -21.982 7.109 51.760 1.00 88.12 95 ALA A CA 1
ATOM 780 C C . ALA A 1 95 ? -22.912 6.245 50.894 1.00 88.12 95 ALA A C 1
ATOM 782 O O . ALA A 1 95 ? -22.521 5.792 49.819 1.00 88.12 95 ALA A O 1
ATOM 783 N N . LYS A 1 96 ? -24.181 6.103 51.301 1.00 90.88 96 LYS A N 1
ATOM 784 C CA . LYS A 1 96 ? -25.199 5.357 50.548 1.00 90.88 96 LYS A CA 1
ATOM 785 C C . LYS A 1 96 ? -25.466 5.974 49.175 1.00 90.88 96 LYS A C 1
ATOM 787 O O . LYS A 1 96 ? -25.406 5.282 48.160 1.00 90.88 96 LYS A O 1
ATOM 792 N N . LYS A 1 97 ? -25.670 7.294 49.118 1.00 92.38 97 LYS A N 1
ATOM 793 C CA . LYS A 1 97 ? -25.868 8.024 47.851 1.00 92.38 97 LYS A CA 1
ATOM 794 C C . LYS A 1 97 ? -24.657 7.937 46.922 1.00 92.38 97 LYS A C 1
ATOM 796 O O . LYS A 1 97 ? -24.818 7.854 45.702 1.00 92.38 97 LYS A O 1
ATOM 801 N N . GLU A 1 98 ? -23.448 7.969 47.477 1.00 91.56 98 GLU A N 1
ATOM 802 C CA . GLU A 1 98 ? -22.215 7.820 46.701 1.00 91.56 98 GLU A CA 1
ATOM 803 C C . GLU A 1 98 ? -22.058 6.395 46.148 1.00 91.56 98 GLU A C 1
ATOM 805 O O . GLU A 1 98 ? -21.771 6.222 44.961 1.00 91.56 98 GLU A O 1
ATOM 810 N N . MET A 1 99 ? -22.360 5.378 46.959 1.00 91.62 99 MET A N 1
ATOM 811 C CA . MET A 1 99 ? -22.365 3.973 46.546 1.00 91.62 99 MET A CA 1
ATOM 812 C C . MET A 1 99 ? -23.362 3.723 45.401 1.00 91.62 99 MET A C 1
ATOM 814 O O . MET A 1 99 ? -22.994 3.144 44.377 1.00 91.62 99 MET A O 1
ATOM 818 N N . GLU A 1 100 ? -24.595 4.229 45.510 1.00 93.12 100 GLU A N 1
ATOM 819 C CA . GLU A 1 100 ? -25.617 4.138 44.454 1.00 93.12 100 GLU A CA 1
ATOM 820 C C . GLU A 1 100 ? -25.196 4.861 43.163 1.00 93.12 100 GLU A C 1
ATOM 822 O O . GLU A 1 100 ? -25.482 4.412 42.047 1.00 93.12 100 GLU A O 1
ATOM 827 N N . ARG A 1 101 ? -24.503 6.001 43.281 1.00 93.69 101 ARG A N 1
ATOM 828 C CA . ARG A 1 101 ? -23.939 6.709 42.124 1.00 93.69 101 ARG A CA 1
ATOM 829 C C . ARG A 1 101 ? -22.858 5.870 41.443 1.00 93.69 101 ARG A C 1
ATOM 831 O O . ARG A 1 101 ? -22.885 5.746 40.220 1.00 93.69 101 ARG A O 1
ATOM 838 N N . ASN A 1 102 ? -21.950 5.271 42.210 1.00 92.94 102 ASN A N 1
ATOM 839 C CA . ASN A 1 102 ? -20.898 4.410 41.670 1.00 92.94 102 ASN A CA 1
ATOM 840 C C . ASN A 1 102 ? -21.488 3.171 40.981 1.00 92.94 102 ASN A C 1
ATOM 842 O O . ASN A 1 102 ? -21.058 2.835 39.878 1.00 92.94 102 ASN A O 1
ATOM 846 N N . GLN A 1 103 ? -22.530 2.555 41.548 1.00 93.44 103 GLN A N 1
ATOM 847 C CA . GLN A 1 103 ? -23.248 1.442 40.913 1.00 93.44 103 GLN A CA 1
ATOM 848 C C . GLN A 1 103 ? -23.868 1.844 39.567 1.00 93.44 103 GLN A C 1
ATOM 850 O O . GLN A 1 103 ? -23.662 1.157 38.565 1.00 93.44 103 GLN A O 1
ATOM 855 N N . ARG A 1 104 ? -24.565 2.988 39.506 1.00 95.12 104 ARG A N 1
ATOM 856 C CA . ARG A 1 104 ? -25.122 3.515 38.246 1.00 95.12 104 ARG A CA 1
ATOM 857 C C . ARG A 1 104 ? -24.037 3.790 37.204 1.00 95.12 104 ARG A C 1
ATOM 859 O O . ARG A 1 104 ? -24.183 3.383 36.053 1.00 95.12 104 ARG A O 1
ATOM 866 N N . ASN A 1 105 ? -22.929 4.410 37.609 1.00 94.94 105 ASN A N 1
ATOM 867 C CA . ASN A 1 105 ? -21.796 4.671 36.719 1.00 94.94 105 ASN A CA 1
ATOM 868 C C . ASN A 1 105 ? -21.188 3.369 36.175 1.00 94.94 105 ASN A C 1
ATOM 870 O O . ASN A 1 105 ? -20.848 3.300 34.997 1.00 94.94 105 ASN A O 1
ATOM 874 N N . ILE A 1 106 ? -21.072 2.319 36.998 1.00 96.19 106 ILE A N 1
ATOM 875 C CA . ILE A 1 106 ? -20.568 1.010 36.557 1.00 96.19 106 ILE A CA 1
ATOM 876 C C . ILE A 1 106 ? -21.471 0.400 35.482 1.00 96.19 106 ILE A C 1
ATOM 878 O O . ILE A 1 106 ? -20.953 -0.140 34.506 1.00 96.19 106 ILE A O 1
ATOM 882 N N . LEU A 1 107 ? -22.797 0.501 35.623 1.00 96.62 107 LEU A N 1
ATOM 883 C CA . LEU A 1 107 ? -23.734 0.018 34.603 1.00 96.62 107 LEU A CA 1
ATOM 884 C C . LEU A 1 107 ? -23.539 0.751 33.268 1.00 96.62 107 LEU A C 1
ATOM 886 O O . LEU A 1 107 ? -23.468 0.108 32.220 1.00 96.62 107 LEU A O 1
ATOM 890 N N . GLU A 1 108 ? -23.369 2.076 33.296 1.00 96.19 108 GLU A N 1
ATOM 891 C CA . GLU A 1 108 ? -23.089 2.854 32.084 1.00 96.19 108 GLU A CA 1
ATOM 892 C C . GLU A 1 108 ? -21.735 2.476 31.461 1.00 96.19 108 GLU A C 1
ATOM 894 O O . GLU A 1 108 ? -21.633 2.300 30.244 1.00 96.19 108 GLU A O 1
ATOM 899 N N . ILE A 1 109 ? -20.697 2.313 32.287 1.00 97.25 109 ILE A N 1
ATOM 900 C CA . ILE A 1 109 ? -19.362 1.913 31.831 1.00 97.25 109 ILE A CA 1
ATOM 901 C C . ILE A 1 109 ? -19.401 0.520 31.196 1.00 97.25 109 ILE A C 1
ATOM 903 O O . ILE A 1 109 ? -18.804 0.326 30.140 1.00 97.25 109 ILE A O 1
ATOM 907 N N . ASN A 1 110 ? -20.126 -0.435 31.786 1.00 97.38 110 ASN A N 1
ATOM 908 C CA . ASN A 1 110 ? -20.289 -1.775 31.220 1.00 97.38 110 ASN A CA 1
ATOM 909 C C . ASN A 1 110 ? -20.900 -1.722 29.819 1.00 97.38 110 ASN A C 1
ATOM 911 O O . ASN A 1 110 ? -20.362 -2.346 28.907 1.00 97.38 110 ASN A O 1
ATOM 915 N N . ARG A 1 111 ? -21.956 -0.919 29.632 1.00 97.75 111 ARG A N 1
ATOM 916 C CA . ARG A 1 111 ? -22.576 -0.726 28.316 1.00 97.75 111 ARG A CA 1
ATOM 917 C C . ARG A 1 111 ? -21.580 -0.157 27.300 1.00 97.75 111 ARG A C 1
ATOM 919 O O . ARG A 1 111 ? -21.468 -0.671 26.194 1.00 97.75 111 ARG A O 1
ATOM 926 N N . LYS A 1 112 ? -20.807 0.869 27.678 1.00 97.44 112 LYS A N 1
ATOM 927 C CA . LYS A 1 112 ? -19.784 1.460 26.792 1.00 97.44 112 LYS A CA 1
ATOM 928 C C . LYS A 1 112 ? -18.667 0.472 26.444 1.00 97.44 112 LYS A C 1
ATOM 930 O O . LYS A 1 112 ? -18.197 0.466 25.311 1.00 97.44 112 LYS A O 1
ATOM 935 N N . ILE A 1 113 ? -18.241 -0.358 27.397 1.00 98.25 113 ILE A N 1
ATOM 936 C CA . ILE A 1 113 ? -17.252 -1.420 27.157 1.00 98.25 113 ILE A CA 1
ATOM 937 C C . ILE A 1 113 ? -17.787 -2.421 26.131 1.00 98.25 113 ILE A C 1
ATOM 939 O O . ILE A 1 113 ? -17.062 -2.772 25.204 1.00 98.25 113 ILE A O 1
ATOM 943 N N . GLU A 1 114 ? -19.044 -2.844 26.260 1.00 98.12 114 GLU A N 1
ATOM 944 C CA . GLU A 1 114 ? -19.678 -3.775 25.323 1.00 98.12 114 GLU A CA 1
ATOM 945 C C . GLU A 1 114 ? -19.767 -3.186 23.907 1.00 98.12 114 GLU A C 1
ATOM 947 O O . GLU A 1 114 ? -19.350 -3.827 22.942 1.00 98.12 114 GLU A O 1
ATOM 952 N N . GLU A 1 115 ? -20.204 -1.930 23.775 1.00 98.00 115 GLU A N 1
ATOM 953 C CA . GLU A 1 115 ? -20.230 -1.211 22.493 1.00 98.00 115 GLU A CA 1
ATOM 954 C C . GLU A 1 115 ? -18.836 -1.137 21.841 1.00 98.00 115 GLU A C 1
ATOM 956 O O . GLU A 1 115 ? -18.686 -1.378 20.636 1.00 98.00 115 GLU A O 1
ATOM 961 N N . ILE A 1 116 ? -17.800 -0.838 22.636 1.00 98.12 116 ILE A N 1
ATOM 962 C CA . ILE A 1 116 ? -16.409 -0.799 22.169 1.00 98.12 116 ILE A CA 1
ATOM 963 C C . ILE A 1 116 ? -15.948 -2.187 21.725 1.00 98.12 116 ILE A C 1
ATOM 965 O O . ILE A 1 116 ? -15.351 -2.299 20.654 1.00 98.12 116 ILE A O 1
ATOM 969 N N . GLN A 1 117 ? -16.239 -3.233 22.498 1.00 97.56 117 GLN A N 1
ATOM 970 C CA . GLN A 1 117 ? -15.829 -4.599 22.183 1.00 97.56 117 GLN A CA 1
ATOM 971 C C . GLN A 1 117 ? -16.468 -5.079 20.873 1.00 97.56 117 GLN A C 1
ATOM 973 O O . GLN A 1 117 ? -15.762 -5.525 19.972 1.00 97.56 117 GLN A O 1
ATOM 978 N N . VAL A 1 118 ? -17.774 -4.851 20.694 1.00 98.12 118 VAL A N 1
ATOM 979 C CA . VAL A 1 118 ? -18.484 -5.162 19.441 1.00 98.12 118 VAL A CA 1
ATOM 980 C C . VAL A 1 118 ? -17.864 -4.432 18.248 1.00 98.12 118 VAL A C 1
ATOM 982 O O . VAL A 1 118 ? -17.781 -4.983 17.144 1.00 98.12 118 VAL A O 1
ATOM 985 N N . ARG A 1 119 ? -17.427 -3.177 18.424 1.00 97.81 119 ARG A N 1
ATOM 986 C CA . ARG A 1 119 ? -16.747 -2.436 17.354 1.00 97.81 119 ARG A CA 1
ATOM 987 C C . ARG A 1 119 ? -15.339 -2.977 17.092 1.00 97.81 119 ARG A C 1
ATOM 989 O O . ARG A 1 119 ? -14.967 -3.086 15.922 1.00 97.81 119 ARG A O 1
ATOM 996 N N . LEU A 1 120 ? -14.586 -3.324 18.135 1.00 97.62 120 LEU A N 1
ATOM 997 C CA . LEU A 1 120 ? -13.250 -3.922 18.041 1.00 97.62 120 LEU A CA 1
ATOM 998 C C . LEU A 1 120 ? -13.262 -5.291 17.353 1.00 97.62 120 LEU A C 1
ATOM 1000 O O . LEU A 1 120 ? -12.300 -5.613 16.663 1.00 97.62 120 LEU A O 1
ATOM 1004 N N . ASP A 1 121 ? -14.359 -6.040 1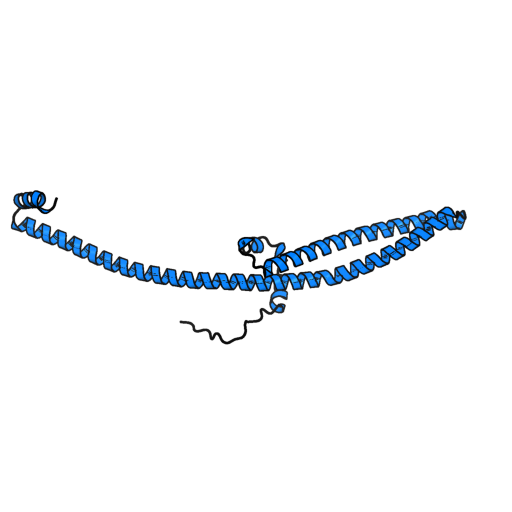7.442 1.00 97.38 121 ASP A N 1
ATOM 1005 C CA . ASP A 1 121 ? -14.514 -7.315 16.735 1.00 97.38 121 ASP A CA 1
ATOM 1006 C C . ASP A 1 121 ? -14.767 -7.124 15.225 1.00 97.38 121 ASP A C 1
ATOM 1008 O O . ASP A 1 121 ? -14.398 -7.961 14.396 1.00 97.38 121 ASP A O 1
ATOM 1012 N N . LYS A 1 122 ? -15.401 -6.008 14.837 1.00 97.62 122 LYS A N 1
ATOM 1013 C CA . LYS A 1 122 ? -15.771 -5.706 13.440 1.00 97.62 122 LYS A CA 1
ATOM 1014 C C . LYS A 1 122 ? -14.673 -4.973 12.676 1.00 97.62 122 LYS A C 1
ATOM 1016 O O . LYS A 1 122 ? -14.437 -5.268 11.503 1.00 97.62 122 LYS A O 1
ATOM 1021 N N . ILE A 1 123 ? -14.000 -4.023 13.325 1.00 97.25 123 ILE A N 1
ATOM 1022 C CA . ILE A 1 123 ? -13.047 -3.125 12.664 1.00 97.25 123 ILE A CA 1
ATOM 1023 C C . ILE A 1 123 ? -11.873 -3.833 11.953 1.00 97.25 123 ILE A C 1
ATOM 1025 O O . ILE A 1 123 ? -11.500 -3.361 10.879 1.00 97.25 123 ILE A O 1
ATOM 1029 N N . PRO A 1 124 ? -11.330 -4.982 12.420 1.00 94.94 124 PRO A N 1
ATOM 1030 C CA . PRO A 1 124 ? -10.245 -5.666 11.721 1.00 94.94 124 PRO A CA 1
ATOM 1031 C C . PRO A 1 124 ? -10.669 -6.166 10.337 1.00 94.94 124 PRO A C 1
ATOM 1033 O O . PRO A 1 124 ? -9.896 -6.064 9.388 1.00 94.94 124 PRO A O 1
ATOM 1036 N N . LYS A 1 125 ? -11.918 -6.631 10.188 1.00 92.88 125 LYS A N 1
ATOM 1037 C CA . LYS A 1 125 ? -12.458 -7.061 8.888 1.00 92.88 125 LYS A CA 1
ATOM 1038 C C . LYS A 1 125 ? -12.607 -5.880 7.930 1.00 92.88 125 LYS A C 1
ATOM 1040 O O . LYS A 1 125 ? -12.254 -5.988 6.762 1.00 92.88 125 LYS A O 1
ATOM 1045 N N . GLU A 1 126 ? -13.063 -4.728 8.423 1.00 95.88 126 GLU A N 1
ATOM 1046 C CA . GLU A 1 126 ? -13.166 -3.505 7.613 1.00 95.88 126 GLU A CA 1
ATOM 1047 C C . GLU A 1 126 ? -11.791 -2.998 7.149 1.00 95.88 126 GLU A C 1
ATOM 1049 O O . GLU A 1 126 ? -11.656 -2.530 6.012 1.00 95.88 126 GLU A O 1
ATOM 1054 N N . ILE A 1 127 ? -10.774 -3.108 8.013 1.00 95.81 127 ILE A N 1
ATOM 1055 C CA . ILE A 1 127 ? -9.371 -2.816 7.688 1.00 95.81 127 ILE A CA 1
ATOM 1056 C C . ILE A 1 127 ? -8.886 -3.773 6.598 1.00 95.81 127 ILE A C 1
ATOM 1058 O O . ILE A 1 127 ? -8.394 -3.307 5.573 1.00 95.81 127 ILE A O 1
ATOM 1062 N N . GLU A 1 128 ? -9.071 -5.084 6.773 1.00 91.44 128 GLU A N 1
ATOM 1063 C CA . GLU A 1 128 ? -8.662 -6.108 5.802 1.00 91.44 128 GLU A CA 1
ATOM 1064 C C . GLU A 1 128 ? -9.315 -5.875 4.429 1.00 91.44 128 GLU A C 1
ATOM 1066 O O . GLU A 1 128 ? -8.640 -5.849 3.399 1.00 91.44 128 GLU A O 1
ATOM 1071 N N . GLU A 1 129 ? -10.627 -5.635 4.400 1.00 92.31 129 GLU A N 1
ATOM 1072 C CA . GLU A 1 129 ? -11.366 -5.372 3.166 1.00 92.31 129 GLU A CA 1
ATOM 1073 C C . GLU A 1 129 ? -10.911 -4.087 2.472 1.00 92.31 129 GLU A C 1
ATOM 1075 O O . GLU A 1 129 ? -10.776 -4.051 1.245 1.00 92.31 129 GLU A O 1
ATOM 1080 N N . THR A 1 130 ? -10.686 -3.017 3.239 1.00 95.81 130 THR A N 1
ATOM 1081 C CA . THR A 1 130 ? -10.238 -1.732 2.691 1.00 95.81 130 THR A CA 1
ATOM 1082 C C . THR A 1 130 ? -8.801 -1.835 2.179 1.00 95.81 130 THR A C 1
ATOM 1084 O O . THR A 1 130 ? -8.528 -1.375 1.070 1.00 95.81 130 THR A O 1
ATOM 1087 N N . ASN A 1 131 ? -7.912 -2.516 2.909 1.00 95.00 131 ASN A N 1
ATOM 1088 C CA . ASN A 1 131 ? -6.540 -2.794 2.481 1.00 95.00 131 ASN A CA 1
ATOM 1089 C C . ASN A 1 131 ? -6.507 -3.656 1.209 1.00 95.00 131 ASN A C 1
ATOM 1091 O O . ASN A 1 131 ? -5.774 -3.358 0.273 1.00 95.00 131 ASN A O 1
ATOM 1095 N N . GLY A 1 132 ? -7.367 -4.674 1.111 1.00 91.62 132 GLY A N 1
ATOM 1096 C CA . GLY A 1 132 ? -7.490 -5.501 -0.092 1.00 91.62 132 GLY A CA 1
ATOM 1097 C C . GLY A 1 132 ? -8.026 -4.736 -1.310 1.00 91.62 132 GLY A C 1
ATOM 1098 O O . GLY A 1 132 ? -7.604 -4.991 -2.442 1.00 91.62 132 GLY A O 1
ATOM 1099 N N . LYS A 1 133 ? -8.944 -3.780 -1.106 1.00 93.31 133 LYS A N 1
ATOM 1100 C CA . LYS A 1 133 ? -9.387 -2.858 -2.167 1.00 93.31 133 LYS A CA 1
ATOM 1101 C C . LYS A 1 133 ? -8.249 -1.941 -2.608 1.00 93.31 133 LYS A C 1
ATOM 1103 O O . LYS A 1 133 ? -8.044 -1.800 -3.810 1.00 93.31 133 LYS A O 1
ATOM 1108 N N . LEU A 1 134 ? -7.502 -1.377 -1.658 1.00 95.31 134 LEU A N 1
ATOM 1109 C CA . LEU A 1 134 ? -6.338 -0.539 -1.945 1.00 95.31 134 LEU A CA 1
ATOM 1110 C C . LEU A 1 134 ? -5.297 -1.316 -2.756 1.00 95.31 134 LEU A C 1
ATOM 1112 O O . LEU A 1 134 ? -4.888 -0.854 -3.815 1.00 95.31 134 LEU A O 1
ATOM 1116 N N . LEU A 1 135 ? -4.976 -2.543 -2.338 1.00 92.81 135 LEU A N 1
ATOM 1117 C CA . LEU A 1 135 ? -4.043 -3.415 -3.046 1.00 92.81 135 LEU A CA 1
ATOM 1118 C C . LEU A 1 135 ? -4.470 -3.678 -4.485 1.00 92.81 135 LEU A C 1
ATOM 1120 O O . LEU A 1 135 ? -3.654 -3.601 -5.395 1.00 92.81 135 LEU A O 1
ATOM 1124 N N . ARG A 1 136 ? -5.749 -3.983 -4.708 1.00 89.81 136 ARG A N 1
ATOM 1125 C CA . ARG A 1 136 ? -6.276 -4.225 -6.054 1.00 89.81 136 ARG A CA 1
ATOM 1126 C C . ARG A 1 136 ? -6.068 -3.018 -6.963 1.00 89.81 136 ARG A C 1
ATOM 1128 O O . ARG A 1 136 ? -5.660 -3.197 -8.107 1.00 89.81 136 ARG A O 1
ATOM 1135 N N . GLU A 1 137 ? -6.375 -1.822 -6.475 1.00 93.00 137 GLU A N 1
ATOM 1136 C CA . GLU A 1 137 ? -6.206 -0.595 -7.254 1.00 93.00 137 GLU A CA 1
ATOM 1137 C C . GLU A 1 137 ? -4.727 -0.276 -7.484 1.00 93.00 137 GLU A C 1
ATOM 1139 O O . GLU A 1 137 ? -4.350 0.045 -8.608 1.00 93.00 137 GLU A O 1
ATOM 1144 N N . SER A 1 138 ? -3.872 -0.476 -6.480 1.00 93.19 138 SER A N 1
ATOM 1145 C CA . SER A 1 138 ? -2.420 -0.365 -6.640 1.00 93.19 138 SER A CA 1
ATOM 1146 C C . SER A 1 138 ? -1.882 -1.332 -7.699 1.00 93.19 138 SER A C 1
ATOM 1148 O O . SER A 1 138 ? -1.193 -0.911 -8.620 1.00 93.19 138 SER A O 1
ATOM 1150 N N . VAL A 1 139 ? -2.256 -2.614 -7.643 1.00 91.62 139 VAL A N 1
ATOM 1151 C CA . VAL A 1 139 ? -1.831 -3.629 -8.622 1.00 91.62 139 VAL A CA 1
ATOM 1152 C C . VAL A 1 139 ? -2.242 -3.235 -10.040 1.00 91.62 139 VAL A C 1
ATOM 1154 O O . VAL A 1 139 ? -1.433 -3.349 -10.957 1.00 91.62 139 VAL A O 1
ATOM 1157 N N . LYS A 1 140 ? -3.468 -2.737 -10.240 1.00 89.94 140 LYS A N 1
ATOM 1158 C CA . LYS A 1 140 ? -3.917 -2.271 -11.562 1.00 89.94 140 LYS A CA 1
ATOM 1159 C C . LYS A 1 140 ? -3.016 -1.170 -12.119 1.00 89.94 140 LYS A C 1
ATOM 1161 O O . LYS A 1 140 ? -2.652 -1.237 -13.290 1.00 89.94 140 LYS A O 1
ATOM 1166 N N . VAL A 1 141 ? -2.663 -0.183 -11.294 1.00 92.12 141 VAL A N 1
ATOM 1167 C CA . VAL A 1 141 ? -1.780 0.919 -11.703 1.00 92.12 141 VAL A CA 1
ATOM 1168 C C . VAL A 1 141 ? -0.388 0.388 -12.042 1.00 92.12 141 VAL A C 1
ATOM 1170 O O . VAL A 1 141 ? 0.085 0.635 -13.148 1.00 92.12 141 VAL A O 1
ATOM 1173 N N . CYS A 1 142 ? 0.213 -0.429 -11.169 1.00 91.69 142 CYS A N 1
ATOM 1174 C CA . CYS A 1 142 ? 1.549 -0.984 -11.406 1.00 91.69 142 CYS A CA 1
ATOM 1175 C C . CYS A 1 142 ? 1.619 -1.800 -12.702 1.00 91.69 142 CYS A C 1
ATOM 1177 O O . CYS A 1 142 ? 2.532 -1.618 -13.496 1.00 91.69 142 CYS A O 1
ATOM 1179 N N . TYR A 1 143 ? 0.647 -2.682 -12.958 1.00 89.69 143 TYR A N 1
ATOM 1180 C CA . TYR A 1 143 ? 0.652 -3.502 -14.176 1.00 89.69 143 TYR A CA 1
ATOM 1181 C C . TYR A 1 143 ? 0.429 -2.689 -15.453 1.00 89.69 143 TYR A C 1
ATOM 1183 O O . TYR A 1 143 ? 0.872 -3.111 -16.523 1.00 89.69 143 TYR A O 1
ATOM 1191 N N . LYS A 1 144 ? -0.270 -1.553 -15.362 1.00 90.88 144 LYS A N 1
ATOM 1192 C CA . LYS A 1 144 ? -0.410 -0.628 -16.485 1.00 90.88 144 LYS A CA 1
ATOM 1193 C C . LYS A 1 144 ? 0.938 0.028 -16.799 1.00 90.88 144 LYS A C 1
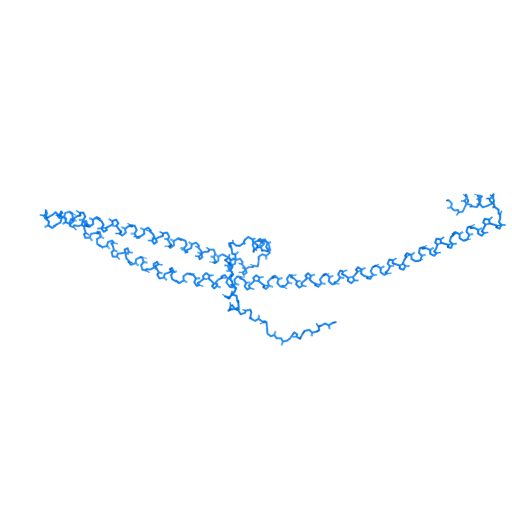ATOM 1195 O O . LYS A 1 144 ? 1.407 -0.098 -17.923 1.00 90.88 144 LYS A O 1
ATOM 1200 N N . GLU A 1 145 ? 1.585 0.616 -15.794 1.00 91.69 145 GLU A N 1
ATOM 1201 C CA . GLU A 1 145 ? 2.890 1.282 -15.931 1.00 91.69 145 GLU A CA 1
ATOM 1202 C C . GLU A 1 145 ? 3.985 0.300 -16.390 1.00 91.69 145 GLU A C 1
ATOM 1204 O O . GLU A 1 145 ? 4.745 0.588 -17.310 1.00 91.69 145 GLU A O 1
ATOM 1209 N N . MET A 1 146 ? 4.010 -0.922 -15.844 1.00 92.12 146 MET A N 1
ATOM 1210 C CA . MET A 1 146 ? 4.929 -1.981 -16.289 1.00 92.12 146 MET A CA 1
ATOM 1211 C C . MET A 1 146 ? 4.755 -2.328 -17.772 1.00 92.12 146 MET A C 1
ATOM 1213 O O . MET A 1 146 ? 5.741 -2.591 -18.458 1.00 92.12 146 MET A O 1
ATOM 1217 N N . ARG A 1 147 ? 3.514 -2.350 -18.273 1.00 94.56 147 ARG A N 1
ATOM 1218 C CA . ARG A 1 147 ? 3.244 -2.641 -19.686 1.00 94.56 147 ARG A CA 1
ATOM 1219 C C . ARG A 1 147 ? 3.733 -1.513 -20.585 1.00 94.56 147 ARG A C 1
ATOM 1221 O O . ARG A 1 147 ? 4.412 -1.799 -21.564 1.00 94.56 147 ARG A O 1
ATOM 1228 N N . GLU A 1 148 ? 3.432 -0.269 -20.223 1.00 94.88 148 GLU A N 1
ATOM 1229 C CA . GLU A 1 148 ? 3.882 0.922 -20.954 1.00 94.88 148 GLU A CA 1
ATOM 1230 C C . GLU A 1 148 ? 5.419 0.958 -21.040 1.00 94.88 148 GLU A C 1
ATOM 1232 O O . GLU A 1 148 ? 5.983 1.145 -22.117 1.00 94.88 148 GLU A O 1
ATOM 1237 N N . HIS A 1 149 ? 6.116 0.663 -19.937 1.00 95.50 149 HIS A N 1
ATOM 1238 C CA . HIS A 1 149 ? 7.575 0.545 -19.949 1.00 95.50 149 HIS A CA 1
ATOM 1239 C C . HIS A 1 149 ? 8.080 -0.603 -20.826 1.00 95.50 149 HIS A C 1
ATOM 1241 O O . HIS A 1 149 ? 9.067 -0.430 -21.536 1.00 95.50 149 HIS A O 1
ATOM 1247 N N . GLN A 1 150 ? 7.427 -1.767 -20.804 1.00 96.56 150 GLN A N 1
ATOM 1248 C CA . GLN A 1 150 ? 7.829 -2.897 -21.641 1.00 96.56 150 GLN A CA 1
ATOM 1249 C C . GLN A 1 150 ? 7.677 -2.587 -23.136 1.00 96.56 150 GLN A C 1
ATOM 1251 O O . GLN A 1 150 ? 8.539 -2.965 -23.929 1.00 96.56 150 GLN A O 1
ATOM 1256 N N . GLU A 1 151 ? 6.595 -1.911 -23.522 1.00 96.88 151 GLU A N 1
ATOM 1257 C CA . GLU A 1 151 ? 6.355 -1.469 -24.899 1.00 96.88 151 GLU A CA 1
ATOM 1258 C C . GLU A 1 151 ? 7.427 -0.466 -25.336 1.00 96.88 151 GLU A C 1
ATOM 1260 O O . GLU A 1 151 ? 8.096 -0.690 -26.345 1.00 96.88 151 GLU A O 1
ATOM 1265 N N . TYR A 1 152 ? 7.696 0.548 -24.513 1.00 97.44 152 TYR A N 1
ATOM 1266 C CA . TYR A 1 152 ? 8.733 1.542 -24.787 1.00 97.44 152 TYR A CA 1
ATOM 1267 C C . TYR A 1 152 ? 10.140 0.930 -24.889 1.00 97.44 152 TYR A C 1
ATOM 1269 O O . TYR A 1 152 ? 10.920 1.278 -25.775 1.00 97.44 152 TYR A O 1
ATOM 1277 N N . LEU A 1 153 ? 10.473 -0.037 -24.027 1.00 97.94 153 LEU A N 1
ATOM 1278 C CA . LEU A 1 153 ? 11.741 -0.768 -24.115 1.00 97.94 153 LEU A CA 1
ATOM 1279 C C . LEU A 1 153 ? 11.866 -1.544 -25.429 1.00 97.94 153 LEU A C 1
ATOM 1281 O O . LEU A 1 153 ? 12.947 -1.585 -26.015 1.00 97.94 153 LEU A O 1
ATOM 1285 N N . ASN A 1 154 ? 10.780 -2.149 -25.911 1.00 97.62 154 ASN A N 1
ATOM 1286 C CA . ASN A 1 154 ? 10.792 -2.860 -27.187 1.00 97.62 154 ASN A CA 1
ATOM 1287 C C . ASN A 1 154 ? 11.022 -1.899 -28.364 1.00 97.62 154 ASN A C 1
ATOM 1289 O O . ASN A 1 154 ? 11.812 -2.215 -29.255 1.00 97.62 154 ASN A O 1
ATOM 1293 N N . GLU A 1 155 ? 10.383 -0.727 -28.349 1.00 97.88 155 GLU A N 1
ATOM 1294 C CA . GLU A 1 155 ? 10.591 0.323 -29.356 1.00 97.88 155 GLU A CA 1
ATOM 1295 C C . GLU A 1 155 ? 12.041 0.817 -29.364 1.00 97.88 155 GLU A C 1
ATOM 1297 O O . GLU A 1 155 ? 12.679 0.851 -30.418 1.00 97.88 155 GLU A O 1
ATOM 1302 N N . LEU A 1 156 ? 12.593 1.121 -28.184 1.00 98.25 156 LEU A N 1
ATOM 1303 C CA . LEU A 1 156 ? 13.989 1.532 -28.041 1.00 98.25 156 LEU A CA 1
ATOM 1304 C C . LEU A 1 156 ? 14.953 0.463 -28.554 1.00 98.25 156 LEU A C 1
ATOM 1306 O O . LEU A 1 156 ? 15.880 0.785 -29.293 1.00 98.25 156 LEU A O 1
ATOM 1310 N N . ASN A 1 157 ? 14.730 -0.805 -28.206 1.00 98.12 157 ASN A N 1
ATOM 1311 C CA . ASN A 1 157 ? 15.572 -1.903 -28.676 1.00 98.12 157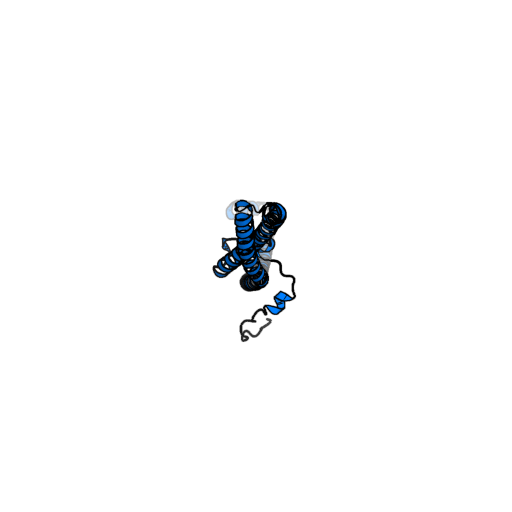 ASN A CA 1
ATOM 1312 C C . ASN A 1 157 ? 15.540 -2.018 -30.206 1.00 98.12 157 ASN A C 1
ATOM 1314 O O . ASN A 1 157 ? 16.595 -2.129 -30.828 1.00 98.12 157 ASN A O 1
ATOM 1318 N N . SER A 1 158 ? 14.356 -1.927 -30.823 1.00 97.81 158 SER A N 1
ATOM 1319 C CA . SER A 1 158 ? 14.228 -1.945 -32.286 1.00 97.81 158 SER A CA 1
ATOM 1320 C C . SER A 1 158 ? 14.979 -0.778 -32.927 1.00 97.81 158 SER A C 1
ATOM 1322 O O . SER A 1 158 ? 15.743 -0.965 -33.874 1.00 97.81 158 SER A O 1
ATOM 1324 N N . TRP A 1 159 ? 14.814 0.427 -32.379 1.00 98.50 159 TRP A N 1
ATOM 1325 C CA . TRP A 1 159 ? 15.486 1.621 -32.881 1.00 98.50 159 TRP A CA 1
ATOM 1326 C C . TRP A 1 159 ? 17.015 1.538 -32.750 1.00 98.50 159 TRP A C 1
ATOM 1328 O O . TRP A 1 159 ? 17.737 1.928 -33.674 1.00 98.50 159 TRP A O 1
ATOM 1338 N N . ILE A 1 160 ? 17.522 1.002 -31.633 1.00 98.25 160 ILE A N 1
ATOM 1339 C CA . ILE A 1 160 ? 18.959 0.790 -31.406 1.00 98.25 160 ILE A CA 1
ATOM 1340 C C . ILE A 1 160 ? 19.528 -0.160 -32.462 1.00 98.25 160 ILE A C 1
ATOM 1342 O O . ILE A 1 160 ? 20.549 0.160 -33.073 1.00 98.25 160 ILE A O 1
ATOM 1346 N N . GLU A 1 161 ? 18.874 -1.296 -32.709 1.00 98.25 161 GLU A N 1
ATOM 1347 C CA . GLU A 1 161 ? 19.353 -2.285 -33.681 1.00 98.25 161 GLU A CA 1
ATOM 1348 C C . GLU A 1 161 ? 19.342 -1.740 -35.115 1.00 98.25 161 GLU A C 1
ATOM 1350 O O . GLU A 1 161 ? 20.343 -1.841 -35.831 1.00 98.25 161 GLU A O 1
ATOM 1355 N N . GLU A 1 162 ? 18.272 -1.053 -35.524 1.00 98.12 162 GLU A N 1
ATOM 1356 C CA . GLU A 1 162 ? 18.233 -0.392 -36.832 1.00 98.12 162 GLU A CA 1
ATOM 1357 C C . GLU A 1 162 ? 19.339 0.656 -36.994 1.00 98.12 162 GLU A C 1
ATOM 1359 O O . GLU A 1 162 ? 19.935 0.800 -38.067 1.00 98.12 162 GLU A O 1
ATOM 1364 N N . THR A 1 163 ? 19.609 1.416 -35.934 1.00 98.06 163 THR A N 1
ATOM 1365 C CA . THR A 1 163 ? 20.628 2.466 -35.949 1.00 98.06 163 THR A CA 1
ATOM 1366 C C . THR A 1 163 ? 22.032 1.872 -36.006 1.00 98.06 163 THR A C 1
ATOM 1368 O O . THR A 1 163 ? 22.866 2.380 -36.757 1.00 98.06 163 THR A O 1
ATOM 1371 N N . ARG A 1 164 ? 22.289 0.764 -35.298 1.00 98.38 164 ARG A N 1
ATOM 1372 C CA . ARG A 1 164 ? 23.552 0.010 -35.386 1.00 98.38 164 ARG A CA 1
ATOM 1373 C C . ARG A 1 164 ? 23.819 -0.473 -36.806 1.00 98.38 164 ARG A C 1
ATOM 1375 O O . ARG A 1 164 ? 24.920 -0.272 -37.316 1.00 98.38 164 ARG A O 1
ATOM 1382 N N . GLU A 1 165 ? 22.810 -1.018 -37.478 1.00 98.06 165 GLU A N 1
ATOM 1383 C CA . GLU A 1 165 ? 22.955 -1.486 -38.859 1.00 98.06 165 GLU A CA 1
ATOM 1384 C C . GLU A 1 165 ? 23.200 -0.324 -39.840 1.00 98.06 165 GLU A C 1
ATOM 1386 O O . GLU A 1 165 ? 24.065 -0.398 -40.718 1.00 98.06 165 GLU A O 1
ATOM 1391 N N . LYS A 1 166 ? 22.495 0.803 -39.668 1.00 98.19 166 LYS A N 1
ATOM 1392 C CA . LYS A 1 166 ? 22.744 2.028 -40.452 1.00 98.19 166 LYS A CA 1
ATOM 1393 C C . LYS A 1 166 ? 24.161 2.561 -40.226 1.00 98.19 166 LYS A C 1
ATOM 1395 O O . LYS A 1 166 ? 24.826 2.939 -41.192 1.00 98.19 166 LYS A O 1
ATOM 1400 N N . LEU A 1 167 ? 24.625 2.577 -38.976 1.00 98.25 167 LEU A N 1
ATOM 1401 C CA . LEU A 1 167 ? 25.969 3.016 -38.608 1.00 98.25 167 LEU A CA 1
ATOM 1402 C C . LEU A 1 167 ? 27.034 2.126 -39.252 1.00 98.25 167 LEU A C 1
ATOM 1404 O O . LEU A 1 167 ? 27.960 2.652 -39.866 1.00 98.25 167 LEU A O 1
ATOM 1408 N N . LYS A 1 168 ? 26.863 0.800 -39.193 1.00 98.25 168 LYS A N 1
ATOM 1409 C CA . LYS A 1 168 ? 27.766 -0.166 -39.829 1.00 98.25 168 LYS A CA 1
ATOM 1410 C C . LYS A 1 168 ? 27.934 0.119 -41.324 1.00 98.25 168 LYS A C 1
ATOM 1412 O O . LYS A 1 168 ? 29.053 0.321 -41.787 1.00 98.25 168 LYS A O 1
ATOM 1417 N N . LYS A 1 169 ? 26.826 0.274 -42.059 1.00 98.00 169 LYS A N 1
ATOM 1418 C CA . LYS A 1 169 ? 26.853 0.606 -43.499 1.00 98.00 169 LYS A CA 1
ATOM 1419 C C . LYS A 1 169 ? 27.530 1.945 -43.794 1.00 98.00 169 LYS A C 1
ATOM 1421 O O . LYS A 1 169 ? 28.166 2.112 -44.833 1.00 98.00 169 LYS A O 1
ATOM 1426 N N . LYS A 1 170 ? 27.361 2.944 -42.923 1.00 98.06 170 LYS A N 1
ATOM 1427 C CA . LYS A 1 170 ? 28.019 4.252 -43.076 1.00 98.06 170 LYS A CA 1
ATOM 1428 C C . LYS A 1 170 ? 29.519 4.161 -42.817 1.00 98.06 170 LYS A C 1
ATOM 1430 O O . LYS A 1 170 ? 30.275 4.806 -43.537 1.00 98.06 170 LYS A O 1
ATOM 1435 N N . LEU A 1 171 ? 29.935 3.348 -41.849 1.00 98.06 171 LEU A N 1
ATOM 1436 C CA . LEU A 1 171 ? 31.342 3.101 -41.562 1.00 98.06 171 LEU A CA 1
ATOM 1437 C C . LEU A 1 171 ? 32.033 2.390 -42.731 1.00 98.06 171 LEU A C 1
ATOM 1439 O O . LEU A 1 171 ? 33.084 2.844 -43.165 1.00 98.06 171 LEU A O 1
ATOM 1443 N N . GLU A 1 172 ? 31.405 1.364 -43.311 1.00 97.81 172 GLU A N 1
ATOM 1444 C CA . GLU A 1 172 ? 31.914 0.681 -44.512 1.00 97.81 172 GLU A CA 1
ATOM 1445 C C . GLU A 1 172 ? 32.110 1.658 -45.683 1.00 97.81 172 GLU A C 1
ATOM 1447 O O . GLU A 1 172 ? 33.164 1.680 -46.316 1.00 97.81 172 GLU A O 1
ATOM 1452 N N . LYS A 1 173 ? 31.128 2.536 -45.936 1.00 97.75 173 LYS A N 1
ATOM 1453 C CA . LYS A 1 173 ? 31.249 3.582 -46.967 1.00 97.75 173 LYS A CA 1
ATOM 1454 C C . LYS A 1 173 ? 32.373 4.569 -46.669 1.00 97.75 173 LYS A C 1
ATOM 1456 O O . LYS A 1 173 ? 33.071 4.975 -47.592 1.00 97.75 173 LYS A O 1
ATOM 1461 N N . LYS A 1 174 ? 32.533 4.972 -45.406 1.00 98.00 174 LYS A N 1
ATOM 1462 C CA . LYS A 1 174 ? 33.613 5.868 -44.988 1.00 98.00 174 LYS A CA 1
ATOM 1463 C C . LYS A 1 174 ? 34.972 5.241 -45.305 1.00 98.00 174 LYS A C 1
ATOM 1465 O O . LYS A 1 174 ? 35.748 5.873 -46.011 1.00 98.00 174 LYS A O 1
ATOM 1470 N N . VAL A 1 175 ? 35.198 3.999 -44.871 1.00 97.81 175 VAL A N 1
ATOM 1471 C CA . VAL A 1 175 ? 36.448 3.264 -45.129 1.00 97.81 175 VAL A CA 1
ATOM 1472 C C . VAL A 1 175 ? 36.716 3.162 -46.631 1.00 97.81 175 VAL A C 1
ATOM 1474 O O . VAL A 1 175 ? 37.802 3.509 -47.079 1.00 97.81 175 VAL A O 1
ATOM 1477 N N . PHE A 1 176 ? 35.709 2.798 -47.432 1.00 97.75 176 PHE A N 1
ATOM 1478 C CA . PHE A 1 176 ? 35.852 2.745 -48.891 1.00 97.75 176 PHE A CA 1
ATOM 1479 C C . PHE A 1 176 ? 36.294 4.087 -49.500 1.00 97.75 176 PHE A C 1
ATOM 1481 O O . PHE A 1 176 ? 37.167 4.121 -50.367 1.00 97.75 176 PHE A O 1
ATOM 1488 N N . HIS A 1 177 ? 35.691 5.201 -49.074 1.00 97.56 177 HIS A N 1
ATOM 1489 C CA . HIS A 1 177 ? 36.056 6.524 -49.584 1.00 97.56 177 HIS A CA 1
ATOM 1490 C C . HIS A 1 177 ? 37.440 6.975 -49.109 1.00 97.56 177 HIS A C 1
ATOM 1492 O O . HIS A 1 177 ? 38.158 7.587 -49.897 1.00 97.56 177 HIS A O 1
ATOM 1498 N N . GLU A 1 178 ? 37.830 6.649 -47.875 1.00 96.38 178 GLU A N 1
ATOM 1499 C CA . GLU A 1 178 ? 39.183 6.894 -47.360 1.00 96.38 178 GLU A CA 1
ATOM 1500 C C . GLU A 1 178 ? 40.222 6.123 -48.188 1.00 96.38 178 GLU A C 1
ATOM 1502 O O . GL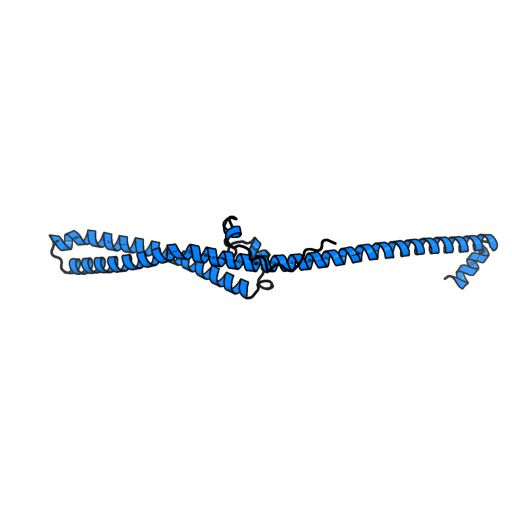U A 1 178 ? 41.152 6.729 -48.718 1.00 96.38 178 GLU A O 1
ATOM 1507 N N . GLU A 1 179 ? 40.010 4.824 -48.419 1.00 97.19 179 GLU A N 1
ATOM 1508 C CA . GLU A 1 179 ? 40.886 4.000 -49.262 1.00 97.19 179 GLU A CA 1
ATOM 1509 C C . GLU A 1 179 ? 40.966 4.526 -50.699 1.00 97.19 179 GLU A C 1
ATOM 1511 O O . GLU A 1 179 ? 42.053 4.599 -51.277 1.00 97.19 179 GLU A O 1
ATOM 1516 N N . LYS A 1 180 ? 39.831 4.920 -51.291 1.00 96.56 180 LYS A N 1
ATOM 1517 C CA . LYS A 1 180 ? 39.802 5.484 -52.647 1.00 96.56 180 LYS A CA 1
ATOM 1518 C C . LYS A 1 180 ? 40.535 6.813 -52.736 1.00 96.56 180 LYS A C 1
ATOM 1520 O O . LYS A 1 180 ? 41.273 7.009 -53.699 1.00 96.56 180 LYS A O 1
ATOM 1525 N N . ALA A 1 181 ? 40.366 7.695 -51.754 1.00 93.75 181 ALA A N 1
ATOM 1526 C CA . ALA A 1 181 ? 41.091 8.958 -51.699 1.00 93.75 181 ALA A CA 1
ATOM 1527 C C . ALA A 1 181 ? 42.606 8.714 -51.627 1.00 93.75 181 ALA A C 1
ATOM 1529 O O . ALA A 1 181 ? 43.351 9.287 -52.422 1.00 93.75 181 ALA A O 1
ATOM 1530 N N . THR A 1 182 ? 43.056 7.796 -50.762 1.00 94.31 182 THR A N 1
ATOM 1531 C CA . THR A 1 182 ? 44.472 7.409 -50.675 1.00 94.31 182 THR A CA 1
ATOM 1532 C C . THR A 1 182 ? 44.981 6.812 -51.988 1.00 94.31 182 THR A C 1
ATOM 1534 O O . THR A 1 182 ? 46.022 7.237 -52.476 1.00 94.31 182 THR A O 1
ATOM 1537 N N . GLN A 1 183 ? 44.240 5.885 -52.607 1.00 95.50 183 GLN A N 1
ATOM 1538 C CA . GLN A 1 183 ? 44.619 5.277 -53.892 1.00 95.50 183 GLN A CA 1
ATOM 1539 C C . GLN A 1 183 ? 44.797 6.323 -54.998 1.00 95.50 183 GLN A C 1
ATOM 1541 O O . GLN A 1 183 ? 45.781 6.272 -55.735 1.00 95.50 183 GLN A O 1
ATOM 1546 N N . ILE A 1 184 ? 43.857 7.267 -55.114 1.00 91.56 184 ILE A N 1
ATOM 1547 C CA . ILE A 1 184 ? 43.916 8.344 -56.110 1.00 91.56 184 ILE A CA 1
ATOM 1548 C C . ILE A 1 184 ? 45.135 9.234 -55.854 1.00 91.56 184 ILE A C 1
ATOM 1550 O O . ILE A 1 184 ? 45.881 9.518 -56.789 1.00 91.56 184 ILE A O 1
ATOM 1554 N N . TYR A 1 185 ? 45.369 9.627 -54.599 1.00 90.00 185 TYR A N 1
ATOM 1555 C CA . TYR A 1 185 ? 46.518 10.454 -54.232 1.00 90.00 185 TYR A CA 1
ATOM 1556 C C . TYR A 1 185 ? 47.847 9.755 -54.543 1.00 90.00 185 TYR A C 1
ATOM 1558 O O . TYR A 1 185 ? 48.716 10.337 -55.185 1.00 90.00 185 TYR A O 1
ATOM 1566 N N . THR A 1 186 ? 47.991 8.478 -54.173 1.00 91.00 186 THR A N 1
ATOM 1567 C CA . THR A 1 186 ? 49.183 7.677 -54.494 1.00 91.00 186 THR A CA 1
ATOM 1568 C C . THR A 1 186 ? 49.380 7.523 -56.003 1.00 91.00 186 THR A C 1
ATOM 1570 O O . THR A 1 186 ? 50.507 7.624 -56.484 1.00 91.00 186 THR A O 1
ATOM 1573 N N . TYR A 1 187 ? 48.307 7.305 -56.769 1.00 92.38 187 TYR A N 1
ATOM 1574 C CA . TYR A 1 187 ? 48.384 7.232 -58.229 1.00 92.38 187 TYR A CA 1
ATOM 1575 C C . TYR A 1 187 ? 48.889 8.544 -58.839 1.00 92.38 187 TYR A C 1
ATOM 1577 O O . TYR A 1 187 ? 49.817 8.518 -59.647 1.00 92.38 187 TYR A O 1
ATOM 1585 N N . LEU A 1 188 ? 48.325 9.683 -58.422 1.00 88.44 188 LEU A N 1
ATOM 1586 C CA . LEU A 1 188 ? 48.780 11.001 -58.862 1.00 88.44 188 LEU A CA 1
ATOM 1587 C C . LEU A 1 188 ? 50.247 11.220 -58.483 1.00 88.44 188 LEU A C 1
ATOM 1589 O O . LEU A 1 188 ? 51.052 11.527 -59.355 1.00 88.44 188 LEU A O 1
ATOM 1593 N N . HIS A 1 189 ? 50.620 10.961 -57.228 1.00 88.12 189 HIS A N 1
ATOM 1594 C CA . HIS A 1 189 ? 52.002 11.081 -56.760 1.00 88.12 189 HIS A CA 1
ATOM 1595 C C . HIS A 1 189 ? 52.981 10.307 -57.657 1.00 88.12 189 HIS A C 1
ATOM 1597 O O . HIS A 1 189 ? 54.013 10.837 -58.064 1.00 88.12 189 HIS A O 1
ATOM 1603 N N . ASN A 1 190 ? 52.639 9.064 -58.008 1.00 90.50 190 ASN A N 1
ATOM 1604 C CA . ASN A 1 190 ? 53.481 8.209 -58.844 1.00 90.50 190 ASN A CA 1
ATOM 1605 C C . ASN A 1 190 ? 53.551 8.663 -60.311 1.00 90.50 190 ASN A C 1
ATOM 1607 O O . ASN A 1 190 ? 54.553 8.400 -60.970 1.00 90.50 190 ASN A O 1
ATOM 1611 N N . LEU A 1 191 ? 52.504 9.312 -60.831 1.00 91.50 191 LEU A N 1
ATOM 1612 C CA . LEU A 1 191 ? 52.428 9.744 -62.229 1.00 91.50 191 LEU A CA 1
ATOM 1613 C C . LEU A 1 191 ? 53.203 11.043 -62.496 1.00 91.50 191 LEU A C 1
ATOM 1615 O O . LEU A 1 191 ? 53.872 11.152 -63.519 1.00 91.50 191 LEU A O 1
ATOM 1619 N N . ILE A 1 192 ? 53.076 12.032 -61.607 1.00 89.56 192 ILE A N 1
ATOM 1620 C CA . ILE A 1 192 ? 53.589 13.402 -61.814 1.00 89.56 192 ILE A CA 1
ATOM 1621 C C . ILE A 1 192 ? 54.753 13.779 -60.886 1.00 89.56 192 ILE A C 1
ATOM 1623 O O . ILE A 1 192 ? 55.360 14.832 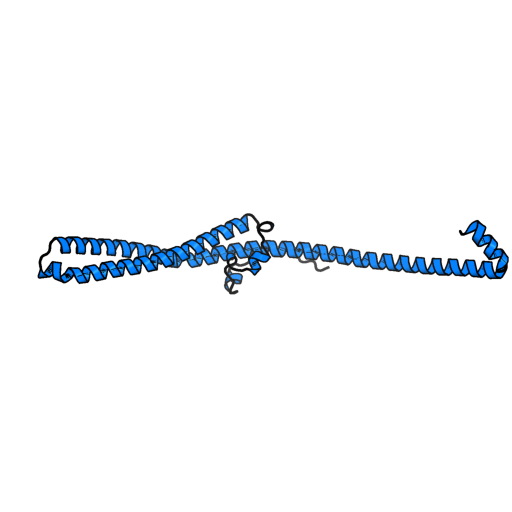-61.068 1.00 89.56 192 ILE A O 1
ATOM 1627 N N . GLY A 1 193 ? 55.102 12.918 -59.928 1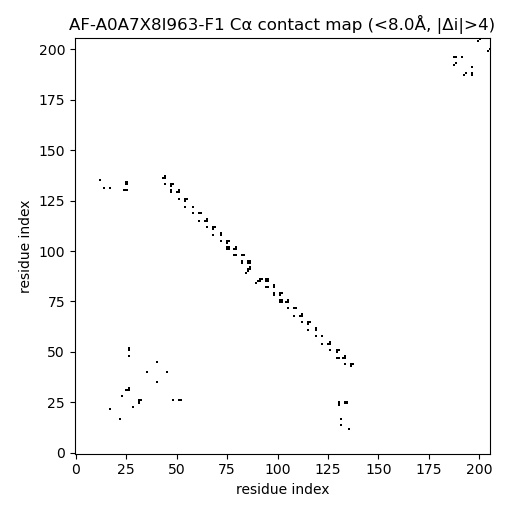.00 87.56 193 GLY A N 1
ATOM 1628 C CA . GLY A 1 193 ? 56.192 13.148 -58.984 1.00 87.56 193 GLY A CA 1
ATOM 1629 C C . GLY A 1 193 ? 55.821 14.084 -57.828 1.00 87.56 193 GLY A C 1
ATOM 1630 O O . GLY A 1 193 ? 54.826 14.811 -57.863 1.00 87.56 193 GLY A O 1
ATOM 1631 N N . ALA A 1 194 ? 56.649 14.054 -56.781 1.00 85.31 194 ALA A N 1
ATOM 1632 C CA . ALA A 1 194 ? 56.375 14.722 -55.508 1.00 85.31 194 ALA A CA 1
ATOM 1633 C C . ALA A 1 194 ? 56.257 16.254 -55.631 1.00 85.31 194 ALA A C 1
ATOM 1635 O O . ALA A 1 194 ? 55.339 16.844 -55.066 1.00 85.31 194 ALA A O 1
ATOM 1636 N N . GLU A 1 195 ? 57.138 16.895 -56.406 1.00 83.25 195 GLU A N 1
ATOM 1637 C CA . GLU A 1 195 ? 57.169 18.361 -56.546 1.00 83.25 195 GLU A CA 1
ATOM 1638 C C . GLU A 1 195 ? 55.897 18.912 -57.207 1.00 83.25 195 GLU A C 1
ATOM 1640 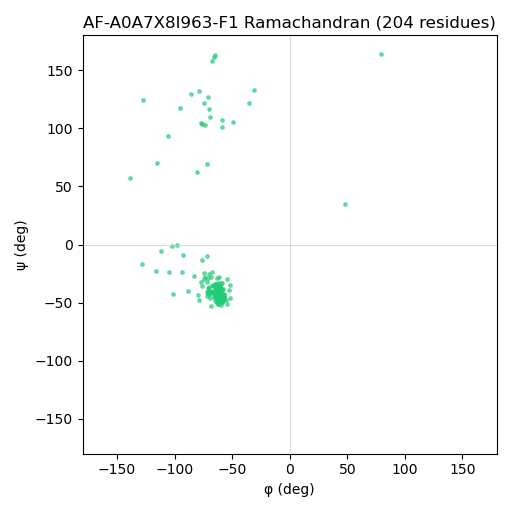O O . GLU A 1 195 ? 55.359 19.938 -56.784 1.00 83.25 195 GLU A O 1
ATOM 1645 N N . PHE A 1 196 ? 55.379 18.216 -58.224 1.00 82.12 196 PHE A N 1
ATOM 1646 C CA . PHE A 1 196 ? 54.180 18.660 -58.932 1.00 82.12 196 PHE A CA 1
ATOM 1647 C C . PHE A 1 196 ? 52.901 18.373 -58.133 1.00 82.12 196 PHE A C 1
ATOM 1649 O O . PHE A 1 196 ? 51.971 19.179 -58.171 1.00 82.12 196 PHE A O 1
ATOM 1656 N N . ILE A 1 197 ? 52.859 17.286 -57.348 1.00 85.31 197 ILE A N 1
ATOM 1657 C CA . ILE A 1 197 ? 51.754 17.060 -56.404 1.00 85.31 197 ILE A CA 1
ATOM 1658 C C . ILE A 1 197 ? 51.706 18.157 -55.333 1.00 85.31 197 ILE A C 1
ATOM 1660 O O . ILE A 1 197 ? 50.627 18.658 -55.035 1.00 85.31 197 ILE A O 1
ATOM 1664 N N . GLU A 1 198 ? 52.856 18.590 -54.805 1.00 84.56 198 GLU A N 1
ATOM 1665 C CA . GLU A 1 198 ? 52.900 19.622 -53.764 1.00 84.56 198 GLU A CA 1
ATOM 1666 C C . GLU A 1 198 ? 52.396 20.979 -54.286 1.00 84.56 198 GLU A C 1
ATOM 1668 O O . GLU A 1 198 ? 51.747 21.737 -53.559 1.00 84.56 198 GLU A O 1
ATOM 1673 N N . TYR A 1 199 ? 52.656 21.279 -55.564 1.00 88.31 199 TYR A N 1
ATOM 1674 C CA . TYR A 1 199 ? 52.049 22.418 -56.251 1.00 88.31 199 TYR A CA 1
ATOM 1675 C C . TYR A 1 199 ? 50.521 22.277 -56.322 1.00 88.31 199 TYR A C 1
ATOM 1677 O O . TYR A 1 199 ? 49.804 23.192 -55.913 1.00 88.31 199 TYR A O 1
ATOM 1685 N N . LEU A 1 200 ? 50.004 21.133 -56.786 1.00 86.06 200 LEU A N 1
ATOM 1686 C CA . LEU A 1 200 ? 48.557 20.912 -56.892 1.00 86.06 200 LEU A CA 1
ATOM 1687 C C . LEU A 1 200 ? 47.851 20.978 -55.531 1.00 86.06 200 LEU A C 1
ATOM 1689 O O . LEU A 1 200 ? 46.811 21.628 -55.428 1.00 86.06 200 LEU A O 1
ATOM 1693 N N . ASP A 1 201 ? 48.434 20.394 -54.484 1.00 86.88 201 ASP A N 1
ATOM 1694 C CA . ASP A 1 201 ? 47.881 20.429 -53.125 1.00 86.88 201 ASP A CA 1
ATOM 1695 C C . ASP A 1 201 ? 47.726 21.872 -52.610 1.00 86.88 201 ASP A C 1
ATOM 1697 O O . ASP A 1 201 ? 46.717 22.205 -51.983 1.00 86.88 201 ASP A O 1
ATOM 1701 N N . LYS A 1 202 ? 48.681 22.762 -52.921 1.00 86.44 202 LYS A N 1
ATOM 1702 C CA . LYS A 1 202 ? 48.624 24.192 -52.554 1.00 86.44 202 LYS A CA 1
ATOM 1703 C C . LYS A 1 202 ? 47.556 24.980 -53.317 1.00 86.44 202 LYS A C 1
ATOM 1705 O O . LYS A 1 202 ? 47.120 26.009 -52.809 1.00 86.44 202 LYS A O 1
ATOM 1710 N N . HIS A 1 203 ? 47.167 24.536 -54.511 1.00 83.50 203 HIS A N 1
ATOM 1711 C CA . HIS A 1 203 ? 46.265 25.280 -55.395 1.00 83.50 203 HIS A CA 1
ATOM 1712 C C . HIS A 1 203 ? 44.833 24.734 -55.453 1.00 83.50 203 HIS A C 1
ATOM 1714 O O . HIS A 1 203 ? 43.928 25.496 -55.785 1.00 83.50 203 HIS A O 1
ATOM 1720 N N . TYR A 1 204 ? 44.619 23.451 -55.144 1.00 79.50 204 TYR A N 1
ATOM 1721 C CA . TYR A 1 204 ? 43.321 22.788 -55.331 1.00 79.50 204 TYR A CA 1
ATOM 1722 C C . TYR A 1 204 ? 42.771 22.054 -54.101 1.00 79.50 204 TYR A C 1
ATOM 1724 O O . TYR A 1 204 ? 41.585 21.731 -54.102 1.00 79.50 204 TYR A O 1
ATOM 1732 N N . TRP A 1 205 ? 43.586 21.754 -53.083 1.00 74.88 205 TRP A N 1
ATOM 1733 C CA . TRP A 1 205 ? 43.159 20.915 -51.950 1.00 74.88 205 TRP A CA 1
ATOM 1734 C C . TRP A 1 205 ? 43.145 21.627 -50.589 1.00 74.88 205 TRP A C 1
ATOM 1736 O O . TRP A 1 205 ? 42.441 21.188 -49.679 1.00 74.88 205 TRP A O 1
ATOM 1746 N N . ARG A 1 206 ? 43.910 22.711 -50.434 1.00 53.56 206 ARG A N 1
ATOM 1747 C CA . ARG A 1 206 ? 43.877 23.572 -49.242 1.00 53.56 206 ARG A CA 1
ATOM 1748 C C . ARG A 1 206 ? 42.805 24.647 -49.314 1.00 53.56 206 ARG A C 1
ATOM 1750 O O . ARG A 1 206 ? 42.633 25.233 -50.403 1.00 53.56 206 ARG A O 1
#

Nearest PDB structures (foldseek):
  3na7-assembly1_A  TM=5.699E-01  e=6.526E-01  Helicobacter pylori NCTC 11638
  7aan-assembly1_B  TM=5.045E-01  e=1.314E+00  Homo sapiens
  8qbr-assembly1_A  TM=3.337E-01  e=4.725E-01  Nostoc punctiforme
  6ixe-assembly1_A  TM=2.764E-01  e=2.375E+00  Homo sapiens
  5y06-assembly1_A  TM=3.559E-01  e=3.108E+00  Mycolicibacterium smegmatis MC2 155

Mean predicted aligned error: 9.69 Å

pLDDT: mean 88.94, std 14.85, range [33.44, 98.5]

Sequence (206 aa):
MMNLPWNKKEPKLKLELLKKSNVPILILDNVWHNIFPPDKKTRTILILEGKLSTLLKQQGQLNNNLKDYLKLKKKMMDGILELTTEVFTNENERAKKEMERNQRNILEINRKIEEIQVRLDKIPKEIEETNGKLLRESVKVCYKEMREHQEYLNELNSWIEETREKLKKKLEKKVFHEEKATQIYTYLHNLIGAEFIEYLDKHYWR

Foldseek 3Di:
DDDDDPPDDDPPPPLVVVVVPPDDLLLPDPVSCVLCPPVNQDPQLVVLSVQLVVLVVLLVVLVVLLVVLVVLLVVLVVLLVVLVCCVPPVVPPVSVVSNVVSVVVNVVSVVVNVVSVVCNVCSVVVSSVSSSSSVVVSVVSVVVVVVVVVVVVVVVVVVVVVVVVVVVVVVVVVVVVVVVVVVVLVVVCVPPHDVVSVVCCVPPVD

Radius of gyration: 41.7 Å; Cα contacts (8 Å, |Δi|>4): 82; chains: 1; bounding box: 84×42×122 Å

Secondary structure (DSSP, 8-state):
-------S------HHHHHHS----GGG-HHHHHHS-TTT--HHHHHHHHHHHHHHHHHHHHHHHHHHHHHHHHHHHHHHHHHHHHHHTS--HHHHHHHHHHHHHHHHHHHHHHHHHHHHHHHHHHHHHHHHHHHHHHHHHHHHHHHHHHHHHHHHHHHHHHHHHHHHHHHHHHHHHHHHHHHHHHHHHHHH-HHHHHHHIIIII-

Solvent-accessible surface area (backbone atoms only — not comparable to full-atom values): 11558 Å² total; per-residue (Å²): 136,86,86,73,82,91,82,65,77,79,78,73,77,54,67,71,65,52,69,74,45,90,69,72,63,52,95,78,34,68,69,52,45,70,75,45,41,84,90,69,49,49,74,66,48,52,52,36,49,52,52,42,51,53,48,54,52,49,52,54,50,46,55,51,50,47,56,50,47,53,52,50,42,49,55,38,51,53,52,38,61,68,33,43,57,42,34,77,73,64,66,31,66,68,42,41,56,51,38,55,48,34,54,53,51,41,56,54,46,51,54,52,45,51,56,46,49,60,47,63,70,49,49,59,56,56,44,52,54,38,44,54,52,36,48,52,54,50,51,54,52,52,56,49,55,52,47,56,51,52,54,53,50,52,53,52,52,52,53,51,53,55,47,51,55,53,48,51,57,49,50,54,52,49,52,53,51,53,53,50,51,51,52,53,51,54,52,50,36,73,73,63,35,67,72,54,44,56,52,47,43,71,74,73,73,107